Protein AF-0000000080574918 (afdb_homodimer)

Solvent-accessible surface area (backbone atoms only — not comparable to full-atom values): 11533 Å² total; per-residue (Å²): 133,83,72,71,66,72,48,90,77,37,46,58,56,50,43,45,68,68,36,40,59,31,63,61,40,78,50,89,79,36,57,25,48,34,48,53,25,50,51,52,22,49,48,31,45,51,45,21,53,53,39,44,58,46,25,76,37,80,86,66,86,81,91,81,89,71,58,78,86,48,45,54,59,40,49,59,58,48,65,70,41,90,89,50,84,88,78,82,55,64,80,70,65,48,80,126,134,84,72,72,67,71,49,89,75,37,44,59,57,51,43,47,66,68,36,40,58,30,63,61,40,76,50,91,77,34,56,25,49,34,49,52,26,51,52,52,23,48,47,30,45,51,47,20,52,53,39,44,59,44,24,77,38,81,88,65,84,80,90,82,90,70,59,77,86,48,45,54,58,41,50,60,57,47,64,69,40,90,89,50,85,89,78,82,54,64,81,71,64,48,80,128

Secondary structure (DSSP, 8-state):
-TTGGGSTTTHHHHHIIIIIHHHT---TT-HHHHHHHHHHHHHHHHHHHHHHHHHHSTT--------HHHHHHHHHHHTTSTT-----THHHHS--/-TTGGGSTTTHHHHHIIIIIHHHT---TT-HHHHHHHHHHHHHHHHHHHHHHHHHHSTT--------HHHHHHHHHHHTTSTT-----THHHHS--

InterPro domains:
  IPR043749 Protein of unknown function DUF5694 [PF18950] (28-93)

Structure (mmCIF, N/CA/C/O backbone):
data_AF-0000000080574918-model_v1
#
loop_
_entity.id
_entity.type
_entity.pdbx_description
1 polymer 'Haem-binding uptake Tiki superfamily ChaN domain-containing protein'
#
loop_
_atom_site.group_PDB
_atom_site.id
_atom_site.type_symbol
_atom_site.label_atom_id
_atom_site.label_alt_id
_atom_site.label_comp_id
_atom_site.label_asym_id
_atom_site.label_entity_id
_atom_site.label_seq_id
_atom_site.pdbx_PDB_ins_code
_atom_site.Cartn_x
_atom_site.Cartn_y
_atom_site.Cartn_z
_atom_site.occupancy
_atom_site.B_iso_or_equiv
_atom_site.auth_seq_id
_atom_site.auth_comp_id
_atom_site.auth_asym_id
_atom_site.auth_atom_id
_atom_site.pdbx_PDB_model_num
ATOM 1 N N . MET A 1 1 ? -30.281 6.113 1.468 1 23.28 1 MET A N 1
ATOM 2 C CA . MET A 1 1 ? -29.469 7.152 0.85 1 23.28 1 MET A CA 1
ATOM 3 C C . MET A 1 1 ? -28 6.734 0.809 1 23.28 1 MET A C 1
ATOM 5 O O . MET A 1 1 ? -27.125 7.562 0.576 1 23.28 1 MET A O 1
ATOM 9 N N . TYR A 1 2 ? -27.672 5.492 1.178 1 25.45 2 TYR A N 1
ATOM 10 C CA . TYR A 1 2 ? -26.344 4.969 1.476 1 25.45 2 TYR A CA 1
ATOM 11 C C . TYR A 1 2 ? -25.578 4.664 0.194 1 25.45 2 TYR A C 1
ATOM 13 O O . TYR A 1 2 ? -24.484 4.09 0.236 1 25.45 2 TYR A O 1
ATOM 21 N N . ARG A 1 3 ? -26.234 4.691 -0.919 1 27.31 3 ARG A N 1
ATOM 22 C CA . ARG A 1 3 ? -25.688 4.09 -2.131 1 27.31 3 ARG A CA 1
ATOM 23 C C . ARG A 1 3 ? -24.594 4.961 -2.729 1 27.31 3 ARG A C 1
ATOM 25 O O . ARG A 1 3 ? -23.984 4.598 -3.736 1 27.31 3 ARG A O 1
ATOM 32 N N . ALA A 1 4 ? -24.75 6.262 -2.572 1 30.97 4 ALA A N 1
ATOM 33 C CA . ALA A 1 4 ? -24.094 7.145 -3.535 1 30.97 4 ALA A CA 1
ATOM 34 C C . ALA A 1 4 ? -22.578 7.066 -3.406 1 30.97 4 ALA A C 1
ATOM 36 O O . ALA A 1 4 ? -21.859 7.805 -4.078 1 30.97 4 ALA A O 1
ATOM 37 N N . PHE A 1 5 ? -22.062 6.613 -2.316 1 30.72 5 PHE A N 1
ATOM 38 C CA . PHE A 1 5 ? -20.688 7.008 -2.043 1 30.72 5 PHE A CA 1
ATOM 39 C C . PHE A 1 5 ? -19.719 6.129 -2.816 1 30.72 5 PHE A C 1
ATOM 41 O O . PHE A 1 5 ? -18.5 6.223 -2.623 1 30.72 5 PHE A O 1
ATOM 48 N N . ASN A 1 6 ? -20.172 5.133 -3.615 1 31.61 6 ASN A N 1
ATOM 49 C CA . ASN A 1 6 ? -19.172 4.195 -4.125 1 31.61 6 ASN A CA 1
ATOM 50 C C . ASN A 1 6 ? -18.531 4.707 -5.414 1 31.61 6 ASN A C 1
ATOM 52 O O . ASN A 1 6 ? -18 3.922 -6.195 1 31.61 6 ASN A O 1
ATOM 56 N N . ALA A 1 7 ? -18.938 5.766 -6.008 1 29.73 7 ALA A N 1
ATOM 57 C CA . ALA A 1 7 ? -18.438 6.02 -7.355 1 29.73 7 ALA A CA 1
ATOM 58 C C . ALA A 1 7 ? -16.906 6.137 -7.363 1 29.73 7 ALA A C 1
ATOM 60 O O . ALA A 1 7 ? -16.312 6.547 -6.367 1 29.73 7 ALA A O 1
ATOM 61 N N . ARG A 1 8 ? -16.297 5.656 -8.359 1 35.84 8 ARG A N 1
ATOM 62 C CA . ARG A 1 8 ? -14.859 5.664 -8.625 1 35.84 8 ARG A CA 1
ATOM 63 C C . ARG A 1 8 ? -14.219 6.969 -8.156 1 35.84 8 ARG A C 1
ATOM 65 O O . ARG A 1 8 ? -13.047 6.992 -7.781 1 35.84 8 ARG A O 1
ATOM 72 N N . GLY A 1 9 ? -14.719 8.102 -8.555 1 35.03 9 GLY A N 1
ATOM 73 C CA . GLY A 1 9 ? -14.297 9.469 -8.273 1 35.03 9 GLY A CA 1
ATOM 74 C C . GLY A 1 9 ? -14.57 9.891 -6.84 1 35.03 9 GLY A C 1
ATOM 75 O O . GLY A 1 9 ? -14.383 11.055 -6.488 1 35.03 9 GLY A O 1
ATOM 76 N N . ALA A 1 10 ? -15.344 9.164 -6.094 1 39.84 10 ALA A N 1
ATOM 77 C CA . ALA A 1 10 ? -15.922 9.508 -4.793 1 39.84 10 ALA A CA 1
ATOM 78 C C . ALA A 1 10 ? -14.859 9.484 -3.699 1 39.84 10 ALA A C 1
ATOM 80 O O . ALA A 1 10 ? -15.125 9.859 -2.555 1 39.84 10 ALA A O 1
ATOM 81 N N . GLY A 1 11 ? -13.781 8.922 -3.936 1 42.56 11 GLY A N 1
ATOM 82 C CA . GLY A 1 11 ? -12.719 8.914 -2.945 1 42.56 11 GLY A CA 1
ATOM 83 C C . GLY A 1 11 ? -12.258 10.305 -2.547 1 42.56 11 GLY A C 1
ATOM 84 O O . GLY A 1 11 ? -11.891 10.539 -1.394 1 42.56 11 GLY A O 1
ATOM 85 N N . GLU A 1 12 ? -12.195 11.141 -3.543 1 46.28 12 GLU A N 1
ATOM 86 C CA . GLU A 1 12 ? -11.719 12.492 -3.258 1 46.28 12 GLU A CA 1
ATOM 87 C C . GLU A 1 12 ? -12.633 13.203 -2.262 1 46.28 12 GLU A C 1
ATOM 89 O O . GLU A 1 12 ? -12.156 13.906 -1.368 1 46.28 12 GLU A O 1
ATOM 94 N N . PRO A 1 13 ? -13.812 12.992 -2.449 1 46.22 13 PRO A N 1
ATOM 95 C CA . PRO A 1 13 ? -14.688 13.711 -1.518 1 46.22 13 PRO A CA 1
ATOM 96 C C . PRO A 1 13 ? -14.57 13.195 -0.085 1 46.22 13 PRO A C 1
ATOM 98 O O . PRO A 1 13 ? -14.633 13.984 0.864 1 46.22 13 PRO A O 1
ATOM 101 N N . VAL A 1 14 ? -14.391 11.961 0.004 1 49.78 14 VAL A N 1
ATOM 102 C CA . VAL A 1 14 ? -14.312 11.43 1.361 1 49.78 14 VAL A CA 1
ATOM 103 C C . VAL A 1 14 ? -13.023 11.898 2.029 1 49.78 14 VAL A C 1
ATOM 105 O O . VAL A 1 14 ? -13.023 12.281 3.203 1 49.78 14 VAL A O 1
ATOM 108 N N . PHE A 1 15 ? -12.055 11.914 1.188 1 51.25 15 PHE A N 1
ATOM 109 C CA . PHE A 1 15 ? -10.797 12.406 1.731 1 51.25 15 PHE A CA 1
ATOM 110 C C . PHE A 1 15 ? -10.93 13.852 2.193 1 51.25 15 PHE A C 1
ATOM 112 O O . PHE A 1 15 ? -10.484 14.203 3.287 1 51.25 15 PHE A O 1
ATOM 119 N N . ARG A 1 16 ? -11.406 14.672 1.312 1 55.19 16 ARG A N 1
ATOM 120 C CA . ARG A 1 16 ? -11.547 16.078 1.666 1 55.19 16 ARG A CA 1
ATOM 121 C C . ARG A 1 16 ? -12.438 16.25 2.895 1 55.19 16 ARG A C 1
ATOM 123 O O . ARG A 1 16 ? -12.18 17.109 3.736 1 55.19 16 ARG A O 1
ATOM 130 N N . SER A 1 17 ? -13.367 15.469 2.906 1 54.41 17 SER A N 1
ATOM 131 C CA . SER A 1 17 ? -14.258 15.539 4.059 1 54.41 17 SER A CA 1
ATOM 132 C C . SER A 1 17 ? -13.57 15.039 5.324 1 54.41 17 SER A C 1
ATOM 134 O O . SER A 1 17 ? -13.656 15.672 6.375 1 54.41 17 SER A O 1
ATOM 136 N N . ASP A 1 18 ? -12.859 14 5.125 1 54.94 18 ASP A N 1
ATOM 137 C CA . ASP A 1 18 ? -12.266 13.398 6.312 1 54.94 18 ASP A CA 1
ATOM 138 C C . ASP A 1 18 ? -10.984 14.117 6.707 1 54.94 18 ASP A C 1
ATOM 140 O O . ASP A 1 18 ? -10.703 14.289 7.895 1 54.94 18 ASP A O 1
ATOM 144 N N . PHE A 1 19 ? -10.336 14.555 5.652 1 59.03 19 PHE A N 1
ATOM 145 C CA . PHE A 1 19 ? -8.992 14.984 6.035 1 59.03 19 PHE A CA 1
ATOM 146 C C . PHE A 1 19 ? -8.742 16.422 5.613 1 59.03 19 PHE A C 1
ATOM 148 O O . PHE A 1 19 ? -7.734 17.016 5.992 1 59.03 19 PHE A O 1
ATOM 155 N N . GLY A 1 20 ? -9.664 16.859 4.84 1 56.12 20 GLY A N 1
ATOM 156 C CA . GLY A 1 20 ? -9.453 18.234 4.434 1 56.12 20 GLY A CA 1
ATOM 157 C C . GLY A 1 20 ? -9.234 19.172 5.602 1 56.12 20 GLY A C 1
ATOM 158 O O . GLY A 1 20 ? -8.289 19.969 5.602 1 56.12 20 GLY A O 1
ATOM 159 N N . ALA A 1 21 ? -10.016 18.969 6.492 1 55.72 21 ALA A N 1
ATOM 160 C CA . ALA A 1 21 ? -9.93 19.844 7.656 1 55.72 21 ALA A CA 1
ATOM 161 C C . ALA A 1 21 ? -8.656 19.578 8.453 1 55.72 21 ALA A C 1
ATOM 163 O O . ALA A 1 21 ? -8.016 20.5 8.945 1 55.72 21 ALA A O 1
ATOM 164 N N . ALA A 1 22 ? -8.43 18.344 8.57 1 57.88 22 ALA A N 1
ATOM 165 C CA . ALA A 1 22 ? -7.262 17.984 9.367 1 57.88 22 ALA A CA 1
ATOM 166 C C . ALA A 1 22 ? -5.98 18.516 8.734 1 57.88 22 ALA A C 1
ATOM 168 O O . ALA A 1 22 ? -5.086 19 9.438 1 57.88 22 ALA A O 1
ATOM 169 N N . LEU A 1 23 ? -5.988 18.484 7.422 1 59.72 23 LEU A N 1
ATOM 170 C CA . LEU A 1 23 ? -4.793 18.938 6.719 1 59.72 23 LEU A CA 1
ATOM 171 C C . LEU A 1 23 ? -4.676 20.453 6.777 1 59.72 23 LEU A C 1
ATOM 173 O O . LEU A 1 23 ? -3.572 21 6.691 1 59.72 23 LEU A O 1
ATOM 177 N N . GLU A 1 24 ? -5.816 21.062 7 1 58.25 24 GLU A N 1
ATOM 178 C CA . GLU A 1 24 ? -5.812 22.531 7.059 1 58.25 24 GLU A CA 1
ATOM 179 C C . GLU A 1 24 ? -5.605 23.016 8.492 1 58.25 24 GLU A C 1
ATOM 181 O O . GLU A 1 24 ? -5.613 24.219 8.742 1 58.25 24 GLU A O 1
ATOM 186 N N . GLU A 1 25 ? -5.434 22.109 9.375 1 57.56 25 GLU A N 1
ATOM 187 C CA . GLU A 1 25 ? -5.277 22.594 10.742 1 57.56 25 GLU A CA 1
ATOM 188 C C . GLU A 1 25 ? -3.926 23.281 10.93 1 57.56 25 GLU A C 1
ATOM 190 O O . GLU A 1 25 ? -2.877 22.672 10.727 1 57.56 25 GLU A O 1
ATOM 195 N N . PRO A 1 26 ? -3.979 24.562 11.016 1 60 26 PRO A N 1
ATOM 196 C CA . PRO A 1 26 ? -2.799 25.422 11.164 1 60 26 PRO A CA 1
ATOM 197 C C . PRO A 1 26 ? -2.039 25.156 12.461 1 60 26 PRO A C 1
ATOM 199 O O . PRO A 1 26 ? -1.115 25.906 12.805 1 60 26 PRO A O 1
ATOM 202 N N . SER A 1 27 ? -2.49 24.094 13.188 1 60.44 27 SER A N 1
ATOM 203 C CA . SER A 1 27 ? -1.763 24.047 14.453 1 60.44 27 SER A CA 1
ATOM 204 C C . SER A 1 27 ? -0.277 23.781 14.219 1 60.44 27 SER A C 1
ATOM 206 O O . SER A 1 27 ? 0.101 23.109 13.258 1 60.44 27 SER A O 1
ATOM 208 N N . PRO A 1 28 ? 0.51 24.547 14.867 1 62.69 28 PRO A N 1
ATOM 209 C CA . PRO A 1 28 ? 1.956 24.328 14.797 1 62.69 28 PRO A CA 1
ATOM 210 C C . PRO A 1 28 ? 2.33 22.859 14.922 1 62.69 28 PRO A C 1
ATOM 212 O O . PRO A 1 28 ? 3.35 22.422 14.375 1 62.69 28 PRO A O 1
ATOM 215 N N . GLN A 1 29 ? 1.407 22.109 15.641 1 64.88 29 GLN A N 1
ATOM 216 C CA . GLN A 1 29 ? 1.704 20.719 15.922 1 64.88 29 GLN A CA 1
ATOM 217 C C . GLN A 1 29 ? 1.356 19.828 14.727 1 64.88 29 GLN A C 1
ATOM 219 O O . GLN A 1 29 ? 1.785 18.672 14.656 1 64.88 29 GLN A O 1
ATOM 224 N N . ARG A 1 30 ? 0.864 20.469 13.75 1 74.06 30 ARG A N 1
ATOM 225 C CA . ARG A 1 30 ? 0.507 19.812 12.5 1 74.06 30 ARG A CA 1
ATOM 226 C C . ARG A 1 30 ? -0.237 18.516 12.766 1 74.06 30 ARG A C 1
ATOM 228 O O . ARG A 1 30 ? 0.057 17.484 12.148 1 74.06 30 ARG A O 1
ATOM 235 N N . TYR A 1 31 ? -1.12 18.469 13.82 1 76.12 31 TYR A N 1
ATOM 236 C CA . TYR A 1 31 ? -1.855 17.281 14.25 1 76.12 31 TYR A CA 1
ATOM 237 C C . TYR A 1 31 ? -2.652 16.688 13.094 1 76.12 31 TYR A C 1
ATOM 239 O O . TYR A 1 31 ? -2.764 15.469 12.977 1 76.12 31 TYR A O 1
ATOM 247 N N . GLY A 1 32 ? -3.121 17.547 12.336 1 78 32 GLY A N 1
ATOM 248 C CA . GLY A 1 32 ? -3.869 17.062 11.18 1 78 32 GLY A CA 1
ATOM 249 C C . GLY A 1 32 ? -3.037 16.219 10.242 1 78 32 GLY A C 1
ATOM 250 O O . GLY A 1 32 ? -3.492 15.172 9.773 1 78 32 GLY A O 1
ATOM 251 N N . ARG A 1 33 ? -1.869 16.578 10.078 1 83.19 33 ARG A N 1
ATOM 252 C CA . ARG A 1 33 ? -0.973 15.852 9.188 1 83.19 33 ARG A CA 1
ATOM 253 C C . ARG A 1 33 ? -0.578 14.508 9.781 1 83.19 33 ARG A C 1
ATOM 255 O O . ARG A 1 33 ? -0.464 13.508 9.07 1 83.19 33 ARG A O 1
ATOM 262 N N . ILE A 1 34 ? -0.356 14.523 11.07 1 85.81 34 ILE A N 1
ATOM 263 C CA . ILE A 1 34 ? -0.016 13.281 11.758 1 85.81 34 ILE A CA 1
ATOM 264 C C . ILE A 1 34 ? -1.183 12.297 11.664 1 85.81 34 ILE A C 1
ATOM 266 O O . ILE A 1 34 ? -0.983 11.109 11.383 1 85.81 34 ILE A O 1
ATOM 270 N N . TYR A 1 35 ? -2.287 12.859 11.758 1 87.69 35 TYR A N 1
ATOM 271 C CA . TYR A 1 35 ? -3.488 12.039 11.688 1 87.69 35 TYR A CA 1
ATOM 272 C C . TYR A 1 35 ? -3.668 11.445 10.297 1 87.69 35 TYR A C 1
ATOM 274 O O . TYR A 1 35 ? -3.955 10.258 10.148 1 87.69 35 TYR A O 1
ATOM 282 N N . VAL A 1 36 ? -3.518 12.188 9.281 1 88.81 36 VAL A N 1
ATOM 283 C CA . VAL A 1 36 ? -3.658 11.734 7.902 1 88.81 36 VAL A CA 1
ATOM 284 C C . VAL A 1 36 ? -2.596 10.68 7.598 1 88.81 36 VAL A C 1
ATOM 286 O O . VAL A 1 36 ? -2.889 9.664 6.965 1 88.81 36 VAL A O 1
ATOM 289 N N . GLY A 1 37 ? -1.4 10.961 8.125 1 93 37 GLY A N 1
ATOM 290 C CA . GLY A 1 37 ? -0.334 9.992 7.93 1 93 37 GLY A CA 1
ATOM 291 C C . GLY A 1 37 ? -0.62 8.656 8.586 1 93 37 GLY A C 1
ATOM 292 O O . GLY A 1 37 ? -0.349 7.602 8 1 93 37 GLY A O 1
ATOM 293 N N . ALA A 1 38 ? -1.136 8.727 9.758 1 93.19 38 ALA A N 1
ATOM 294 C CA . ALA A 1 38 ? -1.499 7.5 10.461 1 93.19 38 ALA A CA 1
ATOM 295 C C . ALA A 1 38 ? -2.617 6.762 9.727 1 93.19 38 ALA A C 1
ATOM 297 O O . ALA A 1 38 ? -2.611 5.531 9.656 1 93.19 38 ALA A O 1
ATOM 298 N N . TRP A 1 39 ? -3.516 7.516 9.219 1 94.19 39 TRP A N 1
ATOM 299 C CA . TRP A 1 39 ? -4.629 6.953 8.461 1 94.19 39 TRP A CA 1
ATOM 300 C C . TRP A 1 39 ? -4.129 6.25 7.203 1 94.19 39 TRP A C 1
ATOM 302 O O . TRP A 1 39 ? -4.547 5.129 6.902 1 94.19 39 TRP A O 1
ATOM 312 N N . GLU A 1 40 ? -3.271 6.852 6.508 1 95.44 40 GLU A N 1
ATOM 313 C CA . GLU A 1 40 ? -2.68 6.273 5.305 1 95.44 40 GLU A CA 1
ATOM 314 C C . GLU A 1 40 ? -1.88 5.016 5.637 1 95.44 40 GLU A C 1
ATOM 316 O O . GLU A 1 40 ? -1.968 4.012 4.926 1 95.44 40 GLU A O 1
ATOM 321 N N . THR A 1 41 ? -1.13 5.051 6.715 1 97.25 41 THR A N 1
ATOM 322 C CA . THR A 1 41 ? -0.375 3.889 7.172 1 97.25 41 THR A CA 1
ATOM 323 C C . THR A 1 41 ? -1.308 2.717 7.461 1 97.25 41 THR A C 1
ATOM 325 O O . THR A 1 41 ? -1.032 1.583 7.062 1 97.25 41 THR A O 1
ATOM 328 N N . ARG A 1 42 ? -2.393 3.064 8.07 1 97.38 42 ARG A N 1
ATOM 329 C CA . ARG A 1 42 ? -3.367 2.035 8.414 1 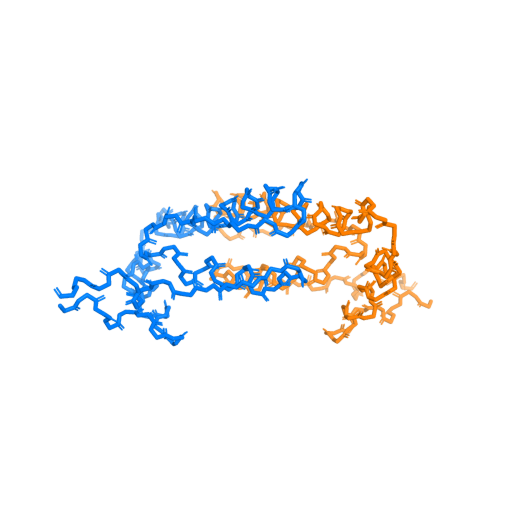97.38 42 ARG A CA 1
ATOM 330 C C . ARG A 1 42 ? -3.93 1.373 7.16 1 97.38 42 ARG A C 1
ATOM 332 O O . ARG A 1 42 ? -4.082 0.151 7.113 1 97.38 42 ARG A O 1
ATOM 339 N N . ASN A 1 43 ? -4.207 2.168 6.191 1 97.5 43 ASN A N 1
ATOM 340 C CA . ASN A 1 43 ? -4.715 1.619 4.938 1 97.5 43 ASN A CA 1
ATOM 341 C C . ASN A 1 43 ? -3.695 0.7 4.273 1 97.5 43 ASN A C 1
ATOM 343 O O . ASN A 1 43 ? -4.051 -0.365 3.766 1 97.5 43 ASN A O 1
ATOM 347 N N . LEU A 1 44 ? -2.463 1.062 4.262 1 98.31 44 LEU A N 1
ATOM 348 C CA . LEU A 1 44 ? -1.404 0.227 3.703 1 98.31 44 LEU A CA 1
ATOM 349 C C . LEU A 1 44 ? -1.289 -1.088 4.469 1 98.31 44 LEU A C 1
ATOM 351 O O . LEU A 1 44 ? -1.123 -2.15 3.863 1 98.31 44 LEU A O 1
ATOM 355 N N . ARG A 1 45 ? -1.377 -1.011 5.77 1 98.75 45 ARG A N 1
ATOM 356 C CA . ARG A 1 45 ? -1.269 -2.209 6.598 1 98.75 45 ARG A CA 1
ATOM 357 C C . ARG A 1 45 ? -2.451 -3.145 6.363 1 98.75 45 ARG A C 1
ATOM 359 O O . ARG A 1 45 ? -2.279 -4.363 6.285 1 98.75 45 ARG A O 1
ATOM 366 N N . MET A 1 46 ? -3.611 -2.551 6.27 1 98.62 46 MET A N 1
ATOM 367 C CA . MET A 1 46 ? -4.789 -3.361 5.969 1 98.62 46 MET A CA 1
ATOM 368 C C . MET A 1 46 ? -4.629 -4.07 4.629 1 98.62 46 MET A C 1
ATOM 370 O O . MET A 1 46 ? -4.906 -5.266 4.52 1 98.62 46 MET A O 1
ATOM 374 N N . ALA A 1 47 ? -4.156 -3.348 3.646 1 98.44 47 ALA A N 1
ATOM 375 C CA . ALA A 1 47 ? -3.955 -3.936 2.324 1 98.44 47 ALA A CA 1
ATOM 376 C C . ALA A 1 47 ? -2.93 -5.066 2.375 1 98.44 47 ALA A C 1
ATOM 378 O O . ALA A 1 47 ? -3.123 -6.117 1.76 1 98.44 47 ALA A O 1
ATOM 379 N N . ALA A 1 48 ? -1.892 -4.832 3.164 1 98.5 48 ALA A N 1
ATOM 380 C CA . ALA A 1 48 ? -0.86 -5.859 3.299 1 98.5 48 ALA A CA 1
ATOM 381 C C . ALA A 1 48 ? -1.424 -7.121 3.941 1 98.5 48 ALA A C 1
ATOM 383 O O . ALA A 1 48 ? -1.122 -8.234 3.504 1 98.5 48 ALA A O 1
ATOM 384 N N . ASN A 1 49 ? -2.195 -6.945 4.945 1 98.25 49 ASN A N 1
ATOM 385 C CA . ASN A 1 49 ? -2.801 -8.078 5.629 1 98.25 49 ASN A CA 1
ATOM 386 C C . ASN A 1 49 ? -3.732 -8.859 4.707 1 98.25 49 ASN A C 1
ATOM 388 O O . ASN A 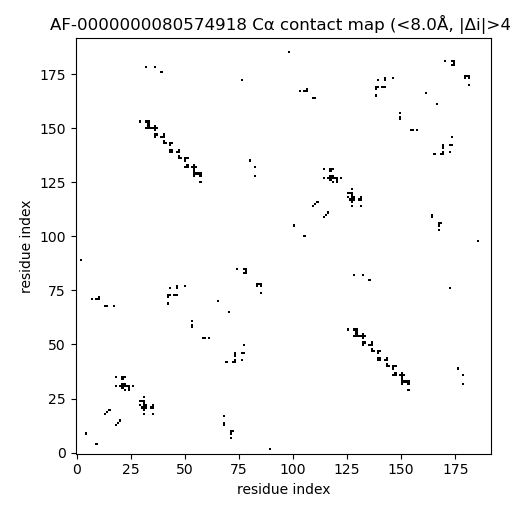1 49 ? -3.709 -10.094 4.691 1 98.25 49 ASN A O 1
ATOM 392 N N . ILE A 1 50 ? -4.512 -8.156 3.99 1 97.88 50 ILE A N 1
ATOM 393 C CA . ILE A 1 50 ? -5.434 -8.781 3.049 1 97.88 50 ILE A CA 1
ATOM 394 C C . ILE A 1 50 ? -4.652 -9.562 1.996 1 97.88 50 ILE A C 1
ATOM 396 O O . ILE A 1 50 ? -4.949 -10.734 1.733 1 97.88 50 ILE A O 1
ATOM 400 N N . ARG A 1 51 ? -3.65 -8.93 1.417 1 97.5 51 ARG A N 1
ATOM 401 C CA . ARG A 1 51 ? -2.883 -9.578 0.358 1 97.5 51 ARG A CA 1
ATOM 402 C C . ARG A 1 51 ? -2.137 -10.797 0.89 1 97.5 51 ARG A C 1
ATOM 404 O O . ARG A 1 51 ? -2.016 -11.805 0.196 1 97.5 51 ARG A O 1
ATOM 411 N N . GLU A 1 52 ? -1.656 -10.719 2.129 1 97.06 52 GLU A N 1
ATOM 412 C CA . GLU A 1 52 ? -0.959 -11.836 2.758 1 97.06 52 GLU A CA 1
ATOM 413 C C . GLU A 1 52 ? -1.856 -13.07 2.842 1 97.06 52 GLU A C 1
ATOM 415 O O . GLU A 1 52 ? -1.443 -14.172 2.473 1 97.06 52 GLU A O 1
ATOM 420 N N . VAL A 1 53 ? -3.035 -12.852 3.305 1 96.69 53 VAL A N 1
ATOM 421 C CA . VAL A 1 53 ? -3.988 -13.953 3.439 1 96.69 53 VAL A CA 1
ATOM 422 C C . VAL A 1 53 ? -4.309 -14.531 2.064 1 96.69 53 VAL A C 1
ATOM 424 O O . VAL A 1 53 ? -4.301 -15.75 1.878 1 96.69 53 VAL A O 1
ATOM 427 N N . MET A 1 54 ? -4.508 -13.742 1.072 1 94.75 54 MET A N 1
ATOM 428 C CA . MET A 1 54 ? -4.895 -14.18 -0.265 1 94.75 54 MET A CA 1
ATOM 429 C C . MET A 1 54 ? -3.746 -14.922 -0.947 1 94.75 54 MET A C 1
ATOM 431 O O . MET A 1 54 ? -3.973 -15.875 -1.692 1 94.75 54 MET A O 1
ATOM 435 N N . ALA A 1 55 ? -2.535 -14.391 -0.656 1 93.06 55 ALA A N 1
ATOM 436 C CA . ALA A 1 55 ? -1.36 -14.984 -1.285 1 93.06 55 ALA A CA 1
ATOM 437 C C . ALA A 1 55 ? -1.152 -16.422 -0.809 1 93.06 55 ALA A C 1
ATOM 439 O O . ALA A 1 55 ? -0.681 -17.266 -1.567 1 93.06 55 ALA A O 1
ATOM 440 N N . ALA A 1 56 ? -1.522 -16.672 0.374 1 91 56 ALA A N 1
ATOM 441 C CA . ALA A 1 56 ? -1.311 -17.984 0.983 1 91 56 ALA A CA 1
ATOM 442 C C . ALA A 1 56 ? -2.281 -19.016 0.417 1 91 56 ALA A C 1
ATOM 444 O O . ALA A 1 56 ? -2.049 -20.219 0.527 1 91 56 ALA A O 1
ATOM 445 N N . ARG A 1 57 ? -3.393 -18.562 -0.201 1 90.81 57 ARG A N 1
ATOM 446 C CA . ARG A 1 57 ? -4.422 -19.438 -0.744 1 90.81 57 ARG A CA 1
ATOM 447 C C . ARG A 1 57 ? -4.906 -18.953 -2.102 1 90.81 57 ARG A C 1
ATOM 449 O O . ARG A 1 57 ? -6.016 -18.422 -2.217 1 90.81 57 ARG A O 1
ATOM 456 N N . PRO A 1 58 ? -4.109 -19.297 -3.119 1 86.81 58 PRO A N 1
ATOM 457 C CA . PRO A 1 58 ? -4.523 -18.844 -4.445 1 86.81 58 PRO A CA 1
ATOM 458 C C . PRO A 1 58 ? -5.926 -19.328 -4.824 1 86.81 58 PRO A C 1
ATOM 460 O O . PRO A 1 58 ? -6.262 -20.484 -4.602 1 86.81 58 PRO A O 1
ATOM 463 N N . GLY A 1 59 ? -6.781 -18.375 -5.312 1 86.5 59 GLY A N 1
ATOM 464 C CA . GLY A 1 59 ? -8.133 -18.703 -5.73 1 86.5 59 GLY A CA 1
ATOM 465 C C . GLY A 1 59 ? -9.172 -18.453 -4.648 1 86.5 59 GLY A C 1
ATOM 466 O O . GLY A 1 59 ? -10.375 -18.594 -4.887 1 86.5 59 GLY A O 1
ATOM 467 N N . MET A 1 60 ? -8.711 -18.062 -3.547 1 90.81 60 MET A N 1
ATOM 468 C CA . MET A 1 60 ? -9.617 -17.828 -2.426 1 90.81 60 MET A CA 1
ATOM 469 C C . MET A 1 60 ? -10.531 -16.641 -2.703 1 90.81 60 MET A C 1
ATOM 471 O O . MET A 1 60 ? -10.102 -15.641 -3.291 1 90.81 60 MET A O 1
ATOM 475 N N . ARG A 1 61 ? -11.789 -16.812 -2.236 1 94.5 61 ARG A N 1
ATOM 476 C CA . ARG A 1 61 ? -12.727 -15.688 -2.152 1 94.5 61 ARG A CA 1
ATOM 477 C C . ARG A 1 61 ? -12.805 -15.148 -0.728 1 94.5 61 ARG A C 1
ATOM 479 O O . ARG A 1 61 ? -13.086 -15.891 0.211 1 94.5 61 ARG A O 1
ATOM 486 N N . MET A 1 62 ? -12.461 -13.859 -0.603 1 95.12 62 MET A N 1
ATOM 487 C CA . MET A 1 62 ? -12.391 -13.258 0.728 1 95.12 62 MET A CA 1
ATOM 488 C C . MET A 1 62 ? -13.367 -12.094 0.849 1 95.12 62 MET A C 1
ATOM 490 O O . MET A 1 62 ? -13.414 -11.227 -0.027 1 95.12 62 MET A O 1
ATOM 494 N N . LEU A 1 63 ? -14.219 -12.141 1.967 1 95.75 63 LEU A N 1
ATOM 495 C CA . LEU A 1 63 ? -15.039 -10.992 2.312 1 95.75 63 LEU A CA 1
ATOM 496 C C . LEU A 1 63 ? -14.289 -10.039 3.232 1 95.75 63 LEU A C 1
ATOM 498 O O . LEU A 1 63 ? -13.812 -10.438 4.301 1 95.75 63 LEU A O 1
ATOM 502 N N . VAL A 1 64 ? -14.156 -8.82 2.721 1 95.75 64 VAL A N 1
ATOM 503 C CA . VAL A 1 64 ? -13.508 -7.789 3.516 1 95.75 64 VAL A CA 1
ATOM 504 C C . VAL A 1 64 ? -14.523 -6.727 3.92 1 95.75 64 VAL A C 1
ATOM 506 O O . VAL A 1 64 ? -15.172 -6.117 3.064 1 95.75 64 VAL A O 1
ATOM 509 N N . ILE A 1 65 ? -14.68 -6.559 5.309 1 95 65 ILE A N 1
ATOM 510 C CA . ILE A 1 65 ? -15.531 -5.504 5.848 1 95 65 ILE A CA 1
ATOM 511 C C . ILE A 1 65 ? -14.664 -4.383 6.418 1 95 65 ILE A C 1
ATOM 513 O O . ILE A 1 65 ? -13.852 -4.61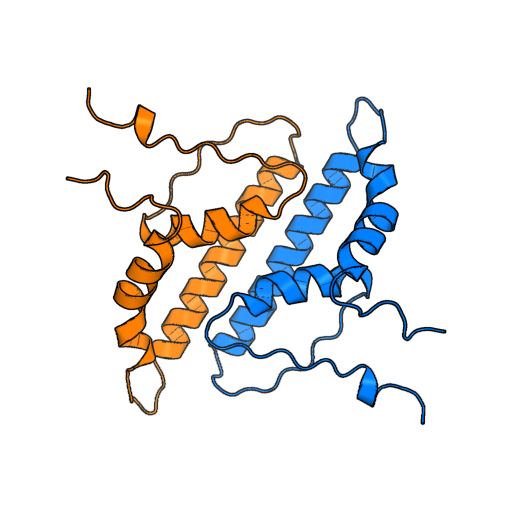7 7.312 1 95 65 ILE A O 1
ATOM 517 N N . VAL A 1 66 ? -14.844 -3.205 5.766 1 93.69 66 VAL A N 1
ATOM 518 C CA . VAL A 1 66 ? -14.031 -2.062 6.168 1 93.69 66 VAL A CA 1
ATOM 519 C C . VAL A 1 66 ? -14.906 -0.817 6.277 1 93.69 66 VAL A C 1
ATOM 521 O O . VAL A 1 66 ? -16 -0.773 5.719 1 93.69 66 VAL A O 1
ATOM 524 N N . GLY A 1 67 ? -14.477 0.096 7.18 1 89.88 67 GLY A N 1
ATOM 525 C CA . GLY A 1 67 ? -15.156 1.382 7.168 1 89.88 67 GLY A CA 1
ATOM 526 C C . GLY A 1 67 ? -15.203 2.018 5.793 1 89.88 67 GLY A C 1
ATOM 527 O O . GLY A 1 67 ? -14.25 1.919 5.023 1 89.88 67 GLY A O 1
ATOM 528 N N . ALA A 1 68 ? -16.297 2.705 5.594 1 87 68 ALA A N 1
ATOM 529 C CA . ALA A 1 68 ? -16.531 3.32 4.293 1 87 68 ALA A CA 1
ATOM 530 C C . ALA A 1 68 ? -15.375 4.227 3.895 1 87 68 ALA A C 1
ATOM 532 O O . ALA A 1 68 ? -15.023 4.312 2.717 1 87 68 ALA A O 1
ATOM 533 N N . SER A 1 69 ? -14.742 4.789 4.863 1 87.75 69 SER A N 1
ATOM 534 C CA . SER A 1 69 ? -13.68 5.754 4.594 1 87.75 69 SER A CA 1
ATOM 535 C C . SER A 1 69 ? -12.391 5.055 4.16 1 87.75 69 SER A C 1
ATOM 537 O O . SER A 1 69 ? -11.492 5.691 3.613 1 87.75 69 SER A O 1
ATOM 539 N N . HIS A 1 70 ? -12.273 3.75 4.328 1 93.38 70 HIS A N 1
ATOM 540 C CA . HIS A 1 70 ? -11.086 2.99 3.959 1 93.38 70 HIS A CA 1
ATOM 541 C C . HIS A 1 70 ? -11.234 2.365 2.576 1 93.38 70 HIS A C 1
ATOM 543 O O . HIS A 1 70 ? -10.25 1.984 1.951 1 93.38 70 HIS A O 1
ATOM 549 N N . LYS A 1 71 ? -12.406 2.281 2.113 1 91.88 71 LYS A N 1
ATOM 550 C CA . LYS A 1 71 ? -12.703 1.476 0.932 1 91.88 71 LYS A CA 1
ATOM 551 C C . LYS A 1 71 ? -11.961 2 -0.292 1 91.88 71 LYS A C 1
ATOM 553 O O . LYS A 1 71 ? -11.352 1.228 -1.035 1 91.88 71 LYS A O 1
ATOM 558 N N . GLY A 1 72 ? -12.094 3.34 -0.539 1 90.44 72 GLY A N 1
ATOM 559 C CA . GLY A 1 72 ? -11.438 3.9 -1.711 1 90.44 72 GLY A CA 1
ATOM 560 C C . GLY A 1 72 ? -9.945 3.645 -1.742 1 90.44 72 GLY A C 1
ATOM 561 O O . GLY A 1 72 ? -9.383 3.326 -2.795 1 90.44 72 GLY A O 1
ATOM 562 N N . TYR A 1 73 ? -9.344 3.711 -0.627 1 92.38 73 TYR A N 1
ATOM 563 C CA . TYR A 1 73 ? -7.902 3.508 -0.526 1 92.38 73 TYR A CA 1
ATOM 564 C C . TYR A 1 73 ? -7.543 2.041 -0.719 1 92.38 73 TYR A C 1
ATOM 566 O O . TYR A 1 73 ? -6.605 1.716 -1.452 1 92.38 73 TYR A O 1
ATOM 574 N N . LEU A 1 74 ? -8.344 1.179 -0.112 1 95.81 74 LEU A N 1
ATOM 575 C CA . LEU A 1 74 ? -8.086 -0.251 -0.242 1 95.81 74 LEU A CA 1
ATOM 576 C C . LEU A 1 74 ? -8.297 -0.713 -1.68 1 95.81 74 LEU A C 1
ATOM 578 O O . LEU A 1 74 ? -7.512 -1.51 -2.201 1 95.81 74 LEU A O 1
ATOM 582 N N . ASP A 1 75 ? -9.344 -0.139 -2.312 1 94.19 75 ASP A N 1
ATOM 583 C CA . ASP A 1 75 ? -9.562 -0.443 -3.725 1 94.19 75 ASP A CA 1
ATOM 584 C C . ASP A 1 75 ? -8.352 -0.049 -4.566 1 94.19 75 ASP A C 1
ATOM 586 O O . ASP A 1 75 ? -7.902 -0.82 -5.414 1 94.19 75 ASP A O 1
ATOM 590 N N . ALA A 1 76 ? -7.848 1.079 -4.309 1 94.06 76 ALA A N 1
ATOM 591 C CA . ALA A 1 76 ? -6.73 1.6 -5.094 1 94.06 76 ALA A CA 1
ATOM 592 C C . ALA A 1 76 ? -5.496 0.719 -4.941 1 94.06 76 ALA A C 1
ATOM 594 O O . ALA A 1 76 ? -4.832 0.393 -5.926 1 94.06 76 ALA A O 1
ATOM 595 N N . TYR A 1 77 ? -5.195 0.283 -3.736 1 96.5 77 TYR A N 1
ATOM 596 C CA . TYR A 1 77 ? -4.012 -0.532 -3.492 1 96.5 77 TYR A CA 1
ATOM 597 C C . TYR A 1 77 ? -4.188 -1.935 -4.062 1 96.5 77 TYR A C 1
ATOM 599 O O . TYR A 1 77 ? -3.309 -2.441 -4.766 1 96.5 77 TYR A O 1
ATOM 607 N N . LEU A 1 78 ? -5.379 -2.5 -3.805 1 96.38 78 LEU A N 1
ATOM 608 C CA . LEU A 1 78 ? -5.582 -3.904 -4.152 1 96.38 78 LEU A CA 1
ATOM 609 C C . LEU A 1 78 ? -5.77 -4.07 -5.656 1 96.38 78 LEU A C 1
ATOM 611 O O . LEU A 1 78 ? -5.453 -5.125 -6.211 1 96.38 78 LEU A O 1
ATOM 615 N N . ASN A 1 79 ? -6.203 -3.002 -6.305 1 94.75 79 ASN A N 1
ATOM 616 C CA . ASN A 1 79 ? -6.355 -3.045 -7.758 1 94.75 79 ASN A CA 1
ATOM 617 C C . ASN A 1 79 ? -5 -3.086 -8.461 1 94.75 79 ASN A C 1
ATOM 619 O O . ASN A 1 79 ? -4.926 -3.381 -9.656 1 94.75 79 ASN A O 1
ATOM 623 N N . GLN A 1 80 ? -3.975 -2.814 -7.742 1 93.75 80 GLN A N 1
ATOM 624 C CA . GLN A 1 80 ? -2.635 -2.846 -8.32 1 93.75 80 GLN A CA 1
ATOM 625 C C . GLN A 1 80 ? -2.016 -4.234 -8.203 1 93.75 80 GLN A C 1
ATOM 627 O O . GLN A 1 80 ? -0.934 -4.488 -8.734 1 93.75 80 GLN A O 1
ATOM 632 N N . MET A 1 81 ? -2.684 -5.133 -7.598 1 93.5 81 MET A N 1
ATOM 633 C CA . MET A 1 81 ? -2.148 -6.473 -7.371 1 93.5 81 MET A CA 1
ATOM 634 C C . MET A 1 81 ? -2.404 -7.371 -8.578 1 93.5 81 MET A C 1
ATOM 636 O O . MET A 1 81 ? -3.463 -7.289 -9.203 1 93.5 81 MET A O 1
ATOM 640 N N . HIS A 1 82 ? -1.52 -8.234 -8.922 1 86.81 82 HIS A N 1
ATOM 641 C CA . HIS A 1 82 ? -1.603 -9.062 -10.117 1 86.81 82 HIS A CA 1
ATOM 642 C C . HIS A 1 82 ? -2.703 -10.109 -9.984 1 86.81 82 HIS A C 1
ATOM 644 O O . HIS A 1 82 ? -3.426 -10.383 -10.945 1 86.81 82 HIS A O 1
ATOM 650 N N . ASP A 1 83 ? -2.967 -10.633 -8.852 1 86.06 83 ASP A N 1
ATOM 651 C CA . ASP A 1 83 ? -3.863 -11.773 -8.734 1 86.06 83 ASP A CA 1
ATOM 652 C C . ASP A 1 83 ? -5.035 -11.461 -7.805 1 86.06 83 ASP A C 1
ATOM 654 O O . ASP A 1 83 ? -5.488 -12.328 -7.059 1 86.06 83 ASP A O 1
ATOM 658 N N . VAL A 1 84 ? -5.453 -10.25 -7.902 1 94 84 VAL A N 1
ATOM 659 C CA . VAL A 1 84 ? -6.57 -9.852 -7.051 1 94 84 VAL A CA 1
ATOM 660 C C . VAL A 1 84 ? -7.648 -9.18 -7.898 1 94 84 VAL A C 1
ATOM 662 O O . VAL A 1 84 ? -7.355 -8.297 -8.703 1 94 84 VAL A O 1
ATOM 665 N N . SER A 1 85 ? -8.859 -9.727 -7.785 1 94.44 85 SER A N 1
ATOM 666 C CA . SER A 1 85 ? -10.031 -9.078 -8.359 1 94.44 85 SER A CA 1
ATOM 667 C C . SER A 1 85 ? -11 -8.625 -7.273 1 94.44 85 SER A C 1
ATOM 669 O O . SER A 1 85 ? -11.289 -9.367 -6.336 1 94.44 85 SER A O 1
ATOM 671 N N . ILE A 1 86 ? -11.438 -7.363 -7.402 1 94.5 86 ILE A N 1
ATOM 672 C CA . ILE A 1 86 ? -12.344 -6.793 -6.414 1 94.5 86 ILE A CA 1
ATOM 673 C C . ILE A 1 86 ? -13.766 -6.797 -6.957 1 94.5 86 ILE A C 1
ATOM 675 O O . ILE A 1 86 ? -14.016 -6.34 -8.078 1 94.5 86 ILE A O 1
ATOM 679 N N . VAL A 1 87 ? -14.656 -7.344 -6.117 1 92.12 87 VAL A N 1
ATOM 680 C CA . VAL A 1 87 ? -16.078 -7.305 -6.441 1 92.12 87 VAL A CA 1
ATOM 681 C C . VAL A 1 87 ? -16.828 -6.434 -5.426 1 92.12 87 VAL A C 1
ATOM 683 O O . VAL A 1 87 ? -16.703 -6.648 -4.215 1 92.12 87 VAL A O 1
ATOM 686 N N . ASN A 1 88 ? -17.453 -5.418 -5.902 1 84.44 88 ASN A N 1
ATOM 687 C CA . ASN A 1 88 ? -18.266 -4.562 -5.043 1 84.44 88 ASN A CA 1
ATOM 688 C C . ASN A 1 88 ? -19.594 -5.215 -4.715 1 84.44 88 ASN A C 1
ATOM 690 O O . ASN A 1 88 ? -20.375 -5.523 -5.617 1 84.44 88 ASN A O 1
ATOM 694 N N . THR A 1 89 ? -19.766 -5.488 -3.445 1 79.81 89 THR A N 1
ATOM 695 C CA . THR A 1 89 ? -20.984 -6.215 -3.061 1 79.81 89 THR A CA 1
ATOM 696 C C . THR A 1 89 ? -22.078 -5.242 -2.656 1 79.81 89 THR A C 1
ATOM 698 O O . THR A 1 89 ? -23.109 -5.656 -2.109 1 79.81 89 THR A O 1
ATOM 701 N N . GLU A 1 90 ? -21.844 -4.043 -2.832 1 71.69 90 GLU A N 1
ATOM 702 C CA . GLU A 1 90 ? -22.891 -3.082 -2.473 1 71.69 90 GLU A CA 1
ATOM 703 C C . GLU A 1 90 ? -24.234 -3.479 -3.064 1 71.69 90 GLU A C 1
ATOM 705 O O . GLU A 1 90 ? -25.266 -3.34 -2.412 1 71.69 90 GLU A O 1
ATOM 710 N N . ALA A 1 91 ? -24.156 -4.043 -4.277 1 65.44 91 ALA A N 1
ATOM 711 C CA . ALA A 1 91 ? -25.406 -4.387 -4.938 1 65.44 91 ALA A CA 1
ATOM 712 C C . ALA A 1 91 ? -26.109 -5.539 -4.219 1 65.44 91 ALA A C 1
ATOM 714 O O . ALA A 1 91 ? -27.328 -5.66 -4.277 1 65.44 91 ALA A O 1
ATOM 715 N N . LEU A 1 92 ? -25.25 -6.262 -3.518 1 65.62 92 LEU A N 1
ATOM 716 C CA . LEU A 1 92 ? -25.812 -7.426 -2.846 1 65.62 92 LEU A CA 1
ATOM 717 C C . LEU A 1 92 ? -26.375 -7.047 -1.479 1 65.62 92 LEU A C 1
ATOM 719 O O . LEU A 1 92 ? -27.203 -7.77 -0.917 1 65.62 92 LEU A O 1
ATOM 723 N N . LEU A 1 93 ? -25.828 -6 -0.906 1 61.94 93 LEU A N 1
ATOM 724 C CA . LEU A 1 93 ? -26.188 -5.664 0.467 1 61.94 93 LEU A CA 1
ATOM 725 C C . LEU A 1 93 ? -27.344 -4.676 0.497 1 61.94 93 LEU A C 1
ATOM 727 O O . LEU A 1 93 ? -27.875 -4.371 1.565 1 61.94 93 LEU A O 1
ATOM 731 N N . ARG A 1 94 ? -27.688 -4.246 -0.629 1 60.66 94 ARG A N 1
ATOM 732 C CA . ARG A 1 94 ? -28.859 -3.379 -0.611 1 60.66 94 ARG A CA 1
ATOM 733 C C . ARG A 1 94 ? -30.094 -4.137 -0.137 1 60.66 94 ARG A C 1
ATOM 735 O O . ARG A 1 94 ? -30.297 -5.293 -0.513 1 60.66 94 ARG A O 1
ATOM 742 N N . PRO A 1 95 ? -30.516 -3.641 1.086 1 60.91 95 PRO A N 1
ATOM 743 C CA . PRO A 1 95 ? -31.797 -4.25 1.455 1 60.91 95 PRO A CA 1
ATOM 744 C C . PRO A 1 95 ? -32.781 -4.344 0.28 1 60.91 95 PRO A C 1
ATOM 746 O O . PRO A 1 95 ? -32.844 -3.432 -0.548 1 60.91 95 PRO A O 1
ATOM 749 N N . GLN A 1 96 ? -33.062 -5.613 -0.145 1 46.88 96 GLN A N 1
ATOM 750 C CA . GLN A 1 96 ? -34.188 -5.758 -1.058 1 46.88 96 GLN A CA 1
ATOM 751 C C . GLN A 1 96 ? -35.438 -5.051 -0.516 1 46.88 96 GLN A C 1
ATOM 753 O O . GLN A 1 96 ? -35.625 -4.984 0.699 1 46.88 96 GLN A O 1
ATOM 758 N N . MET B 1 1 ? 26.156 1.206 -17.188 1 22.94 1 MET B N 1
ATOM 759 C CA . MET B 1 1 ? 24.953 0.843 -17.922 1 22.94 1 MET B CA 1
ATOM 760 C C . MET B 1 1 ? 23.75 0.772 -16.984 1 22.94 1 MET B C 1
ATOM 762 O O . MET B 1 1 ? 22.719 0.205 -17.344 1 22.94 1 MET B O 1
ATOM 766 N N . TYR B 1 2 ? 23.875 1.203 -15.711 1 25.53 2 TYR B N 1
ATOM 767 C CA . TYR B 1 2 ? 22.953 1.021 -14.594 1 25.53 2 TYR B CA 1
ATOM 768 C C . TYR B 1 2 ? 21.781 1.982 -14.688 1 25.53 2 TYR B C 1
ATOM 770 O O . TYR B 1 2 ? 20.969 2.072 -13.766 1 25.53 2 TYR B O 1
ATOM 778 N N . ARG B 1 3 ? 21.812 2.908 -15.594 1 27.25 3 ARG B N 1
ATOM 779 C CA . ARG B 1 3 ? 20.891 4.043 -15.539 1 27.25 3 ARG B CA 1
ATOM 780 C C . ARG B 1 3 ? 19.484 3.633 -15.977 1 27.25 3 ARG B C 1
ATOM 782 O O . ARG B 1 3 ? 18.562 4.449 -15.969 1 27.25 3 ARG B O 1
ATOM 789 N N . ALA B 1 4 ? 19.438 2.695 -16.922 1 31.42 4 ALA B N 1
ATOM 790 C CA . ALA B 1 4 ? 18.25 2.639 -17.75 1 31.42 4 ALA B CA 1
ATOM 791 C C . ALA B 1 4 ? 17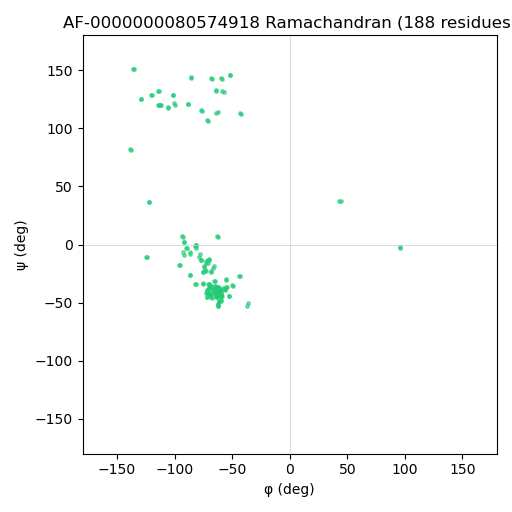.016 2.238 -16.938 1 31.42 4 ALA B C 1
ATOM 793 O O . ALA B 1 4 ? 15.93 2.062 -17.484 1 31.42 4 ALA B O 1
ATOM 794 N N . PHE B 1 5 ? 17.172 1.676 -15.805 1 31 5 PHE B N 1
ATOM 795 C CA . PHE B 1 5 ? 16.031 0.923 -15.297 1 31 5 PHE B CA 1
ATOM 796 C C . PHE B 1 5 ? 15.008 1.854 -14.648 1 31 5 PHE B C 1
ATOM 798 O O . PHE B 1 5 ? 14.016 1.397 -14.086 1 31 5 PHE B O 1
ATOM 805 N N . ASN B 1 6 ? 15.266 3.197 -14.555 1 31.53 6 ASN B N 1
ATOM 806 C CA . ASN B 1 6 ? 14.359 3.969 -13.711 1 31.53 6 ASN B CA 1
ATOM 807 C C . ASN B 1 6 ? 13.133 4.438 -14.492 1 31.53 6 ASN B C 1
ATOM 809 O O . ASN B 1 6 ? 12.477 5.406 -14.102 1 31.53 6 ASN B O 1
ATOM 813 N N . ALA B 1 7 ? 13.023 4.297 -15.758 1 30.39 7 ALA B N 1
ATOM 814 C CA . ALA B 1 7 ? 11.938 4.996 -16.438 1 30.39 7 ALA B CA 1
ATOM 815 C C . ALA B 1 7 ? 10.586 4.578 -15.883 1 30.39 7 ALA B C 1
ATOM 817 O O . ALA B 1 7 ? 10.422 3.451 -15.414 1 30.39 7 ALA B O 1
ATOM 818 N N . ARG B 1 8 ? 9.688 5.48 -15.781 1 36.12 8 ARG B N 1
ATOM 819 C CA . ARG B 1 8 ? 8.305 5.359 -15.32 1 3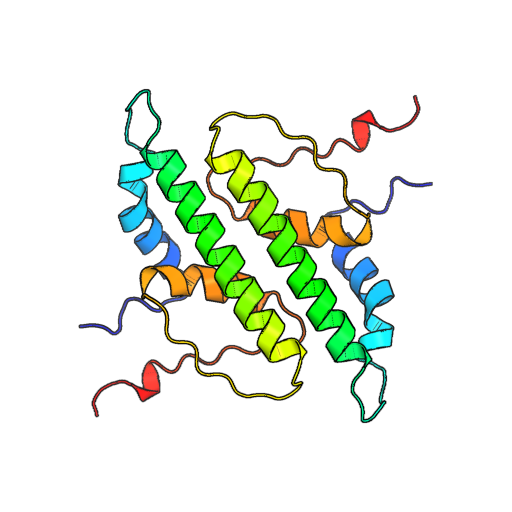6.12 8 ARG B CA 1
ATOM 820 C C . ARG B 1 8 ? 7.691 4.035 -15.766 1 36.12 8 ARG B C 1
ATOM 822 O O . ARG B 1 8 ? 6.855 3.465 -15.07 1 36.12 8 ARG B O 1
ATOM 829 N N . GLY B 1 9 ? 7.77 3.68 -17.016 1 35.44 9 GLY B N 1
ATOM 830 C CA . GLY B 1 9 ? 7.258 2.494 -17.688 1 35.44 9 GLY B CA 1
ATOM 831 C C . GLY B 1 9 ? 8.039 1.237 -17.344 1 35.44 9 GLY B C 1
ATOM 832 O O . GLY B 1 9 ? 7.801 0.179 -17.938 1 35.44 9 GLY B O 1
ATOM 833 N N . ALA B 1 10 ? 9.188 1.338 -16.766 1 39.84 10 ALA B N 1
ATOM 834 C CA . ALA B 1 10 ? 10.188 0.292 -16.562 1 39.84 10 ALA B CA 1
ATOM 835 C C . ALA B 1 10 ? 9.719 -0.72 -15.516 1 39.84 10 ALA B C 1
ATOM 837 O O . ALA B 1 10 ? 10.359 -1.757 -15.32 1 39.84 10 ALA B O 1
ATOM 838 N N . GLY B 1 11 ? 8.781 -0.4 -14.789 1 42.75 11 GLY B N 1
ATOM 839 C CA . GLY B 1 11 ? 8.273 -1.351 -13.812 1 42.75 11 GLY B CA 1
ATOM 840 C C . GLY B 1 11 ? 7.746 -2.627 -14.445 1 42.75 11 GLY B C 1
ATOM 841 O O . GLY B 1 11 ? 7.855 -3.705 -13.859 1 42.75 11 GLY B O 1
ATOM 842 N N . GLU B 1 12 ? 7.082 -2.434 -15.539 1 46.31 12 GLU B N 1
ATOM 843 C CA . GLU B 1 12 ? 6.5 -3.609 -16.188 1 46.31 12 GLU B CA 1
ATOM 844 C C . GLU B 1 12 ? 7.578 -4.617 -16.578 1 46.31 12 GLU B C 1
ATOM 846 O O . GLU B 1 12 ? 7.387 -5.824 -16.422 1 46.31 12 GLU B O 1
ATOM 851 N N . PRO B 1 13 ? 8.586 -4.098 -17.016 1 46.66 13 PRO B N 1
ATOM 852 C CA . PRO B 1 13 ? 9.602 -5.07 -17.438 1 46.66 13 PRO B CA 1
ATOM 853 C C . PRO B 1 13 ? 10.219 -5.816 -16.25 1 46.66 13 PRO B C 1
ATOM 855 O O . PRO B 1 13 ? 10.516 -7.012 -16.359 1 46.66 13 PRO B O 1
ATOM 858 N N . VAL B 1 14 ? 10.344 -5.121 -15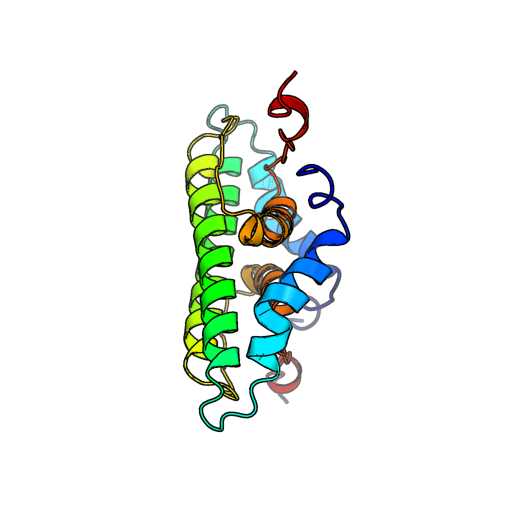.227 1 50.09 14 VAL B N 1
ATOM 859 C CA . VAL B 1 14 ? 10.977 -5.793 -14.094 1 50.09 14 VAL B CA 1
ATOM 860 C C . VAL B 1 14 ? 10.031 -6.852 -13.531 1 50.09 14 VAL B C 1
ATOM 862 O O . VAL B 1 14 ? 10.461 -7.961 -13.195 1 50.09 14 VAL B O 1
ATOM 865 N N . PHE B 1 15 ? 8.82 -6.441 -13.562 1 50.81 15 PHE B N 1
ATOM 866 C CA . PHE B 1 15 ? 7.848 -7.414 -13.086 1 50.81 15 PHE B CA 1
ATOM 867 C C . PHE B 1 15 ? 7.848 -8.656 -13.969 1 50.81 15 PHE B C 1
ATOM 869 O O . PHE B 1 15 ? 7.855 -9.781 -13.461 1 50.81 15 PHE B O 1
ATOM 876 N N . ARG B 1 16 ? 7.699 -8.453 -15.234 1 55.22 16 ARG B N 1
ATOM 877 C CA . ARG B 1 16 ? 7.676 -9.594 -16.156 1 55.22 16 ARG B CA 1
ATOM 878 C C . ARG B 1 16 ? 8.945 -10.422 -16.016 1 55.22 16 ARG B C 1
ATOM 880 O O . ARG B 1 16 ? 8.906 -11.656 -16.094 1 55.22 16 ARG B O 1
ATOM 887 N N . SER B 1 17 ? 9.953 -9.734 -15.836 1 54.44 17 SER B N 1
ATOM 888 C CA . SER B 1 17 ? 11.211 -10.445 -15.68 1 54.44 17 SER B CA 1
ATOM 889 C C . SER B 1 17 ? 11.258 -11.195 -14.352 1 54.44 17 SER B C 1
ATOM 891 O O . SER B 1 17 ? 11.641 -12.367 -14.305 1 54.44 17 SER B O 1
ATOM 893 N N . ASP B 1 18 ? 10.789 -10.523 -13.391 1 54.69 18 ASP B N 1
ATOM 894 C CA . ASP B 1 18 ? 10.906 -11.133 -12.07 1 54.69 18 ASP B CA 1
ATOM 895 C C . ASP B 1 18 ? 9.789 -12.148 -11.836 1 54.69 18 ASP B C 1
ATOM 897 O O . ASP B 1 18 ? 10.016 -13.195 -11.227 1 54.69 18 ASP B O 1
ATOM 901 N N . PHE B 1 19 ? 8.664 -11.781 -12.414 1 58.56 19 PHE B N 1
ATOM 902 C CA . PHE B 1 19 ? 7.566 -12.609 -11.945 1 58.56 19 PHE B CA 1
ATOM 903 C C . PHE B 1 19 ? 6.848 -13.281 -13.109 1 58.56 19 PHE B C 1
ATOM 905 O O . PHE B 1 19 ? 6 -14.156 -12.906 1 58.56 19 PHE B O 1
ATOM 912 N N . GLY B 1 20 ? 7.223 -12.789 -14.219 1 56.03 20 GLY B N 1
ATOM 913 C CA . GLY B 1 20 ? 6.566 -13.422 -15.344 1 56.03 20 GLY B CA 1
ATOM 914 C C . GLY B 1 20 ? 6.684 -14.938 -15.328 1 56.03 20 GLY B C 1
ATOM 915 O O . GLY B 1 20 ? 5.688 -15.641 -15.5 1 56.03 20 GLY B O 1
ATOM 916 N N . ALA B 1 21 ? 7.805 -15.281 -15.055 1 55.59 21 ALA B N 1
ATOM 917 C CA . ALA B 1 21 ? 8.047 -16.719 -15.047 1 55.59 21 ALA B CA 1
ATOM 918 C C . ALA B 1 21 ? 7.332 -17.391 -13.883 1 55.59 21 ALA B C 1
ATOM 920 O O . ALA B 1 21 ? 6.789 -18.5 -14.031 1 55.59 21 ALA B O 1
ATOM 921 N N . ALA B 1 22 ? 7.453 -16.75 -12.828 1 57.72 22 ALA B N 1
ATOM 922 C CA . ALA B 1 22 ? 6.855 -17.344 -11.633 1 57.72 22 ALA B CA 1
ATOM 923 C C . ALA B 1 22 ? 5.344 -17.484 -11.797 1 57.72 22 ALA B C 1
ATOM 925 O O . ALA B 1 22 ? 4.766 -18.5 -11.391 1 57.72 22 ALA B O 1
ATOM 926 N N . LEU B 1 23 ? 4.781 -16.5 -12.453 1 59.75 23 LEU B N 1
ATOM 927 C CA . LEU B 1 23 ? 3.334 -16.516 -12.633 1 59.75 23 LEU B CA 1
ATOM 928 C C . LEU B 1 23 ? 2.93 -17.578 -13.656 1 59.75 23 LEU B C 1
ATOM 930 O O . LEU B 1 23 ? 1.812 -18.094 -13.609 1 59.75 23 LEU B O 1
ATOM 934 N N . GLU B 1 24 ? 3.889 -17.922 -14.484 1 57.97 24 GLU B N 1
ATOM 935 C CA . GLU B 1 24 ? 3.604 -18.906 -15.516 1 57.97 24 GLU B CA 1
ATOM 936 C C . GLU B 1 24 ? 3.934 -20.312 -15.031 1 57.97 24 GLU B C 1
ATOM 938 O O . GLU B 1 24 ? 3.775 -21.281 -15.773 1 57.97 24 GLU B O 1
ATOM 943 N N . GLU B 1 25 ? 4.359 -20.406 -13.82 1 57.5 25 GLU B N 1
ATOM 944 C CA . GLU B 1 25 ? 4.699 -21.766 -13.398 1 57.5 25 GLU B CA 1
ATOM 945 C C . GLU B 1 25 ? 3.447 -22.609 -13.203 1 57.5 25 GLU B C 1
ATOM 947 O O . GLU B 1 25 ? 2.59 -22.281 -12.383 1 57.5 25 GLU B O 1
ATOM 952 N N . PRO B 1 26 ? 3.254 -23.484 -14.117 1 59.81 26 PRO B N 1
ATOM 953 C CA . PRO B 1 26 ? 2.096 -24.375 -14.141 1 59.81 26 PRO B CA 1
ATOM 954 C C . PRO B 1 26 ? 2.055 -25.328 -12.938 1 59.81 26 PRO B C 1
ATOM 956 O O . PRO B 1 26 ? 1.232 -26.25 -12.898 1 59.81 26 PRO B O 1
ATOM 959 N N . SER B 1 27 ? 2.996 -25.094 -11.984 1 59.81 27 SER B N 1
ATOM 960 C CA . SER B 1 27 ? 2.92 -26.141 -10.969 1 59.81 27 SER B CA 1
ATOM 961 C C . SER B 1 27 ? 1.581 -26.109 -10.234 1 59.81 27 SER B C 1
ATOM 963 O O . SER B 1 27 ? 0.979 -25.031 -10.086 1 59.81 27 SER B O 1
ATOM 965 N N . PRO B 1 28 ? 0.996 -27.234 -10.125 1 62.41 28 PRO B N 1
ATOM 966 C CA . PRO B 1 28 ? -0.241 -27.312 -9.344 1 62.41 28 PRO B CA 1
ATOM 967 C C . PRO B 1 28 ? -0.176 -26.531 -8.039 1 62.41 28 PRO B C 1
ATOM 969 O O . PRO B 1 28 ? -1.202 -26.031 -7.559 1 62.41 28 PRO B O 1
ATOM 972 N N . GLN B 1 29 ? 1.107 -26.406 -7.539 1 64.38 29 GLN B N 1
ATOM 973 C CA . GLN B 1 29 ? 1.294 -25.766 -6.242 1 64.38 29 GLN B CA 1
ATOM 974 C C . GLN B 1 29 ? 1.278 -24.25 -6.379 1 64.38 29 GLN B C 1
ATOM 976 O O . GLN B 1 29 ? 1.134 -23.531 -5.387 1 64.38 29 GLN B O 1
ATOM 981 N N . ARG B 1 30 ? 1.116 -23.859 -7.594 1 73.62 30 ARG B N 1
ATOM 982 C CA . ARG B 1 30 ? 1.033 -22.438 -7.922 1 73.62 30 ARG B CA 1
ATOM 983 C C . ARG B 1 30 ? 2.072 -21.641 -7.152 1 73.62 30 ARG B C 1
ATOM 985 O O . ARG B 1 30 ? 1.761 -20.578 -6.598 1 73.62 30 ARG B O 1
ATOM 992 N N . TYR B 1 31 ? 3.32 -22.203 -6.941 1 76 31 TYR B N 1
ATOM 993 C CA . TYR B 1 31 ? 4.398 -21.609 -6.168 1 76 31 TYR B CA 1
ATOM 994 C C . TYR B 1 31 ? 4.723 -20.203 -6.684 1 76 31 TYR B C 1
ATOM 996 O O . TYR B 1 31 ? 5.02 -19.297 -5.902 1 76 31 TYR B O 1
ATOM 1004 N N . GLY B 1 32 ? 4.633 -20.109 -7.918 1 78.06 32 GLY B N 1
ATOM 1005 C CA . GLY B 1 32 ? 4.891 -18.812 -8.492 1 78.06 32 GLY B CA 1
ATOM 1006 C C . GLY B 1 32 ? 3.93 -17.734 -8.008 1 78.06 32 GLY B C 1
ATOM 1007 O O . GLY B 1 32 ? 4.344 -16.625 -7.684 1 78.06 32 GLY B O 1
ATOM 1008 N N . ARG B 1 33 ? 2.754 -18.094 -7.855 1 83.5 33 ARG B N 1
ATOM 1009 C CA . ARG B 1 33 ? 1.732 -17.156 -7.406 1 83.5 33 ARG B CA 1
ATOM 1010 C C . ARG B 1 33 ? 1.923 -16.797 -5.934 1 83.5 33 ARG B C 1
ATOM 1012 O O . ARG B 1 33 ? 1.719 -15.656 -5.531 1 83.5 33 ARG B O 1
ATOM 1019 N N . ILE B 1 34 ? 2.285 -17.797 -5.176 1 86.06 34 ILE B N 1
ATOM 1020 C CA . ILE B 1 34 ? 2.539 -17.562 -3.756 1 86.06 34 ILE B CA 1
ATOM 1021 C C . ILE B 1 34 ? 3.725 -16.625 -3.592 1 86.06 34 ILE B C 1
ATOM 1023 O O . ILE B 1 34 ? 3.676 -15.688 -2.783 1 86.06 34 ILE B O 1
ATOM 1027 N N . TYR B 1 35 ? 4.625 -16.828 -4.43 1 88 35 TYR B N 1
ATOM 1028 C CA . TYR B 1 35 ? 5.82 -15.992 -4.379 1 88 35 TYR B CA 1
ATOM 1029 C C . TYR B 1 35 ? 5.496 -14.555 -4.766 1 88 35 TYR B C 1
ATOM 1031 O O . TYR B 1 35 ? 5.93 -13.617 -4.094 1 88 35 TYR B O 1
ATOM 1039 N N . VAL B 1 36 ? 4.766 -14.328 -5.781 1 89.06 36 VAL B N 1
ATOM 1040 C CA . VAL B 1 36 ? 4.391 -12.992 -6.234 1 89.06 36 VAL B CA 1
ATOM 1041 C C . VAL B 1 36 ? 3.541 -12.305 -5.168 1 89.06 36 VAL B C 1
ATOM 1043 O O . VAL B 1 36 ? 3.732 -11.117 -4.883 1 89.06 36 VAL B O 1
ATOM 1046 N N . GLY B 1 37 ? 2.66 -13.109 -4.586 1 93.12 37 GLY B N 1
ATOM 1047 C CA . GLY B 1 37 ? 1.845 -12.562 -3.514 1 93.12 37 GLY B CA 1
ATOM 1048 C C . GLY B 1 37 ? 2.658 -12.109 -2.314 1 93.12 37 GLY B C 1
ATOM 1049 O O . GLY B 1 37 ? 2.389 -11.062 -1.733 1 93.12 37 GLY B O 1
ATOM 1050 N N . ALA B 1 38 ? 3.607 -12.914 -1.962 1 93.31 38 ALA B N 1
ATOM 1051 C CA . ALA B 1 38 ? 4.484 -12.555 -0.851 1 93.31 38 ALA B CA 1
ATOM 1052 C C . ALA B 1 38 ? 5.305 -11.312 -1.18 1 93.31 38 ALA B C 1
ATOM 1054 O O . ALA B 1 38 ? 5.523 -10.453 -0.316 1 93.31 38 ALA B O 1
ATOM 1055 N N . TRP B 1 39 ? 5.715 -11.242 -2.4 1 94.38 39 TRP B N 1
ATOM 1056 C CA . TRP B 1 39 ? 6.484 -10.094 -2.871 1 94.38 39 TRP B CA 1
ATOM 1057 C C . TRP B 1 39 ? 5.648 -8.82 -2.805 1 94.38 39 TRP B C 1
ATOM 1059 O O . TRP B 1 39 ? 6.121 -7.789 -2.32 1 94.38 39 TRP B O 1
ATOM 1069 N N . GLU B 1 40 ? 4.465 -8.883 -3.242 1 95.56 40 GLU B N 1
ATOM 1070 C CA . GLU B 1 40 ? 3.545 -7.75 -3.191 1 95.56 40 GLU B CA 1
ATOM 1071 C C . GLU B 1 40 ? 3.25 -7.34 -1.752 1 95.56 40 GLU B C 1
ATOM 1073 O O . GLU B 1 40 ? 3.225 -6.152 -1.432 1 95.56 40 GLU B O 1
ATOM 1078 N N . THR B 1 41 ? 3.062 -8.289 -0.874 1 97.38 41 THR B N 1
ATOM 1079 C CA . THR B 1 41 ? 2.84 -8.031 0.544 1 97.38 41 THR B CA 1
ATOM 1080 C C . THR B 1 41 ? 4.027 -7.293 1.151 1 97.38 41 THR B C 1
ATOM 1082 O O . THR B 1 41 ? 3.848 -6.32 1.891 1 97.38 41 THR B O 1
ATOM 1085 N N . ARG B 1 42 ? 5.168 -7.746 0.749 1 97.5 42 ARG B N 1
ATOM 1086 C CA . ARG B 1 42 ? 6.387 -7.125 1.263 1 97.5 42 ARG B CA 1
ATOM 1087 C C . ARG B 1 42 ? 6.477 -5.664 0.841 1 97.5 42 ARG B C 1
ATOM 1089 O O . ARG B 1 42 ? 6.844 -4.801 1.644 1 97.5 42 ARG B O 1
ATOM 1096 N N . ASN B 1 43 ? 6.125 -5.418 -0.373 1 97.56 43 ASN B N 1
ATOM 1097 C CA . ASN B 1 43 ? 6.141 -4.043 -0.853 1 97.56 43 ASN B CA 1
ATOM 1098 C C . ASN B 1 43 ? 5.145 -3.172 -0.091 1 97.56 43 ASN B C 1
ATOM 1100 O O . ASN B 1 43 ? 5.453 -2.033 0.264 1 97.56 43 ASN B O 1
ATOM 1104 N N . LEU B 1 44 ? 3.99 -3.65 0.186 1 98.38 44 LEU B N 1
ATOM 1105 C CA . LEU B 1 44 ? 2.994 -2.92 0.96 1 98.38 44 LEU B CA 1
ATOM 1106 C C . LEU B 1 44 ? 3.496 -2.646 2.373 1 98.38 44 LEU B C 1
ATOM 1108 O O . LEU B 1 44 ? 3.311 -1.548 2.902 1 98.38 44 LEU B O 1
ATOM 1112 N N . ARG B 1 45 ? 4.125 -3.625 2.965 1 98.75 45 ARG B N 1
ATOM 1113 C CA . ARG B 1 45 ? 4.633 -3.471 4.324 1 98.75 45 ARG B CA 1
ATOM 1114 C C . ARG B 1 45 ? 5.762 -2.447 4.371 1 98.75 45 ARG B C 1
ATOM 1116 O O . ARG B 1 45 ? 5.832 -1.635 5.297 1 98.75 45 ARG B O 1
ATOM 1123 N N . MET B 1 46 ? 6.613 -2.525 3.375 1 98.69 46 MET B N 1
ATOM 1124 C CA . MET B 1 46 ? 7.684 -1.534 3.297 1 98.69 46 MET B CA 1
ATOM 1125 C C . MET B 1 46 ? 7.109 -0.125 3.182 1 98.69 46 MET B C 1
ATOM 1127 O O . MET B 1 46 ? 7.555 0.789 3.879 1 98.69 46 MET B O 1
ATOM 1131 N N . ALA B 1 47 ? 6.117 0.023 2.344 1 98.44 47 ALA B N 1
ATOM 1132 C CA . ALA B 1 47 ? 5.488 1.33 2.168 1 98.44 47 ALA B CA 1
ATOM 1133 C C . ALA B 1 47 ? 4.848 1.812 3.467 1 98.44 47 ALA B C 1
ATOM 1135 O O . ALA B 1 47 ? 4.969 2.984 3.828 1 98.44 47 ALA B O 1
ATOM 1136 N N . ALA B 1 48 ? 4.242 0.875 4.16 1 98.5 48 ALA B N 1
ATOM 1137 C CA . ALA B 1 48 ? 3.609 1.227 5.426 1 98.5 48 ALA B CA 1
ATOM 1138 C C . ALA B 1 48 ? 4.645 1.695 6.445 1 98.5 48 ALA B C 1
ATOM 1140 O O . ALA B 1 48 ? 4.422 2.674 7.164 1 98.5 48 ALA B O 1
ATOM 1141 N N . ASN B 1 49 ? 5.711 1.005 6.508 1 98.25 49 ASN B N 1
ATOM 1142 C CA . ASN B 1 49 ? 6.773 1.365 7.441 1 98.25 49 ASN B CA 1
ATOM 1143 C C . ASN B 1 49 ? 7.355 2.738 7.121 1 98.25 49 ASN B C 1
ATOM 1145 O O . ASN B 1 49 ? 7.582 3.547 8.023 1 98.25 49 ASN B O 1
ATOM 1149 N N . ILE B 1 50 ? 7.582 2.971 5.891 1 97.88 50 ILE B N 1
ATOM 1150 C CA . ILE B 1 50 ? 8.117 4.254 5.449 1 97.88 50 ILE B CA 1
ATOM 1151 C C . ILE B 1 50 ? 7.137 5.371 5.809 1 97.88 50 ILE B C 1
ATOM 1153 O O . ILE B 1 50 ? 7.527 6.383 6.395 1 97.88 50 ILE B O 1
ATOM 1157 N N . ARG B 1 51 ? 5.875 5.172 5.484 1 97.44 51 ARG B N 1
ATOM 1158 C CA . ARG B 1 51 ? 4.875 6.207 5.73 1 97.44 51 ARG B CA 1
ATOM 1159 C C . ARG B 1 51 ? 4.707 6.457 7.227 1 97.44 51 ARG B C 1
ATOM 1161 O O . ARG B 1 51 ? 4.508 7.594 7.652 1 97.44 51 ARG B O 1
ATOM 1168 N N . GLU B 1 52 ? 4.816 5.406 8.023 1 97 52 GLU B N 1
ATOM 1169 C CA . GLU B 1 52 ? 4.711 5.527 9.477 1 97 52 GLU B CA 1
ATOM 1170 C C . GLU B 1 52 ? 5.789 6.453 10.031 1 97 52 GLU B C 1
ATOM 1172 O O . GLU B 1 52 ? 5.5 7.352 10.82 1 97 52 GLU B O 1
ATOM 1177 N N . VAL B 1 53 ? 6.969 6.219 9.609 1 96.62 53 VAL B N 1
ATOM 1178 C CA . VAL B 1 53 ? 8.094 7.027 10.07 1 96.62 53 VAL B CA 1
ATOM 1179 C C . VAL B 1 53 ? 7.902 8.477 9.633 1 96.62 53 VAL B C 1
ATOM 1181 O O . VAL B 1 53 ? 8.062 9.406 10.43 1 96.62 53 VAL B O 1
ATOM 1184 N N . MET B 1 54 ? 7.48 8.727 8.445 1 94.62 54 MET B N 1
ATOM 1185 C CA . MET B 1 54 ? 7.332 10.07 7.898 1 94.62 54 MET B CA 1
ATOM 1186 C C . MET B 1 54 ? 6.18 10.805 8.578 1 94.62 54 MET B C 1
ATOM 1188 O O . MET B 1 54 ? 6.254 12.023 8.789 1 94.62 54 MET B O 1
ATOM 1192 N N . ALA B 1 55 ? 5.145 10.008 8.875 1 93 55 ALA B N 1
ATOM 1193 C CA . ALA B 1 55 ? 3.965 10.609 9.492 1 93 55 ALA B CA 1
ATOM 1194 C C . ALA B 1 55 ? 4.285 11.148 10.883 1 93 55 ALA B C 1
ATOM 1196 O O . ALA B 1 55 ? 3.717 12.148 11.312 1 93 55 ALA B O 1
ATOM 1197 N N . ALA B 1 56 ? 5.184 10.523 11.531 1 90.94 56 ALA B N 1
ATOM 1198 C CA . ALA B 1 56 ? 5.535 10.883 12.898 1 90.94 56 ALA B CA 1
ATOM 1199 C C . ALA B 1 56 ? 6.348 12.172 12.938 1 90.94 56 ALA B C 1
ATOM 1201 O O . ALA B 1 56 ? 6.445 12.82 13.977 1 90.94 56 ALA B O 1
ATOM 1202 N N . ARG B 1 57 ? 6.949 12.562 11.789 1 90.69 57 ARG B N 1
ATOM 1203 C CA . ARG B 1 57 ? 7.793 13.742 11.703 1 90.69 57 ARG B CA 1
ATOM 1204 C C . ARG B 1 57 ? 7.523 14.516 10.414 1 90.69 57 ARG B C 1
ATOM 1206 O O . ARG B 1 57 ? 8.336 14.484 9.484 1 90.69 57 ARG B O 1
ATOM 1213 N N . PRO B 1 58 ? 6.453 15.328 10.492 1 86.56 58 PRO B N 1
ATOM 1214 C CA . PRO B 1 58 ? 6.145 16.078 9.273 1 86.56 58 PRO B CA 1
ATOM 1215 C C . PRO B 1 58 ? 7.305 16.969 8.82 1 86.56 58 PRO B C 1
ATOM 1217 O O . PRO B 1 58 ? 7.945 17.625 9.641 1 86.56 58 PRO B O 1
ATOM 1220 N N . GLY B 1 59 ? 7.645 16.891 7.5 1 86.5 59 GLY B N 1
ATOM 1221 C CA . GLY B 1 59 ? 8.719 17.688 6.93 1 86.5 59 GLY B CA 1
ATOM 1222 C C . GLY B 1 59 ? 10.039 16.953 6.867 1 86.5 59 GLY B C 1
ATOM 1223 O O . GLY B 1 59 ? 11.016 17.453 6.312 1 86.5 59 GLY B O 1
ATOM 1224 N N . MET B 1 60 ? 10.047 15.789 7.34 1 90.81 60 MET B N 1
ATOM 1225 C CA . MET B 1 60 ? 11.273 15.008 7.367 1 90.81 60 MET B CA 1
ATOM 1226 C C . MET B 1 60 ? 11.711 14.633 5.957 1 90.81 60 MET B C 1
ATOM 1228 O O . MET B 1 60 ? 10.875 14.328 5.102 1 90.81 60 MET B O 1
ATOM 1232 N N . ARG B 1 61 ? 13.055 14.648 5.777 1 94.56 61 ARG B N 1
ATOM 1233 C CA . ARG B 1 61 ? 13.68 14.047 4.598 1 94.56 61 ARG B CA 1
ATOM 1234 C C . ARG B 1 61 ? 14.242 12.672 4.922 1 94.56 61 ARG B C 1
ATOM 1236 O O . ARG B 1 61 ? 15.047 12.523 5.848 1 94.56 61 ARG B O 1
ATOM 1243 N N . MET B 1 62 ? 13.742 11.695 4.188 1 95.12 62 MET B N 1
ATOM 1244 C CA . MET B 1 62 ? 14.133 10.312 4.48 1 95.12 62 MET B CA 1
ATOM 1245 C C . MET B 1 62 ? 14.797 9.672 3.268 1 95.12 62 MET B C 1
ATOM 1247 O O . MET B 1 62 ? 14.281 9.758 2.15 1 95.12 62 MET B O 1
ATOM 1251 N N . LEU B 1 63 ? 16.031 9.062 3.527 1 95.69 63 LEU B N 1
ATOM 1252 C CA . LEU B 1 63 ? 16.672 8.234 2.51 1 95.69 63 LEU B CA 1
ATOM 1253 C C . LEU B 1 63 ? 16.203 6.785 2.621 1 95.69 63 LEU B C 1
ATOM 1255 O O . LEU B 1 63 ? 16.344 6.168 3.68 1 95.69 63 LEU B O 1
ATOM 1259 N N . VAL B 1 64 ? 15.633 6.348 1.519 1 95.81 64 VAL B N 1
ATOM 1260 C CA . VAL B 1 64 ? 15.188 4.961 1.461 1 95.81 64 VAL B CA 1
ATOM 1261 C C . VAL B 1 64 ? 16.031 4.188 0.452 1 95.81 64 VAL B C 1
ATOM 1263 O O . VAL B 1 64 ? 16.094 4.551 -0.725 1 95.81 64 VAL B O 1
ATOM 1266 N N . ILE B 1 65 ? 16.734 3.105 0.987 1 95 65 ILE B N 1
ATOM 1267 C CA . ILE B 1 65 ? 17.484 2.203 0.128 1 95 65 ILE B CA 1
ATOM 1268 C C . ILE B 1 65 ? 16.75 0.876 -0.013 1 95 65 ILE B C 1
ATOM 1270 O O . ILE B 1 65 ? 16.469 0.204 0.983 1 95 65 ILE B O 1
ATOM 1274 N N . VAL B 1 66 ? 16.391 0.615 -1.289 1 93.75 66 VAL B N 1
ATOM 1275 C CA . VAL B 1 66 ? 15.609 -0.59 -1.558 1 93.75 66 VAL B CA 1
ATOM 1276 C C . VAL B 1 66 ? 16.172 -1.3 -2.791 1 93.75 66 VAL B C 1
ATOM 1278 O O . VAL B 1 66 ? 16.875 -0.695 -3.594 1 93.75 66 VAL B O 1
ATOM 1281 N N . GLY B 1 67 ? 15.984 -2.645 -2.789 1 90 67 GLY B N 1
ATOM 1282 C CA . GLY B 1 67 ? 16.297 -3.332 -4.031 1 90 67 GLY B CA 1
ATOM 1283 C C . GLY B 1 67 ? 15.625 -2.727 -5.242 1 90 67 GLY B C 1
ATOM 1284 O O . GLY B 1 67 ? 14.469 -2.291 -5.164 1 90 67 GLY B O 1
ATOM 1285 N N . ALA B 1 68 ? 16.344 -2.799 -6.336 1 86.88 68 ALA B N 1
ATOM 1286 C CA . ALA B 1 68 ? 15.859 -2.195 -7.574 1 86.88 68 ALA B CA 1
ATOM 1287 C C . ALA B 1 68 ? 14.477 -2.732 -7.941 1 86.88 68 ALA B C 1
ATOM 1289 O O . ALA B 1 68 ? 13.641 -1.999 -8.469 1 86.88 68 ALA B O 1
ATOM 1290 N N . SER B 1 69 ? 14.227 -3.932 -7.562 1 88 69 SER B N 1
ATOM 1291 C CA . SER B 1 69 ? 12.977 -4.582 -7.949 1 88 69 SER B CA 1
ATOM 1292 C C . SER B 1 69 ? 11.805 -4.082 -7.109 1 88 69 SER B C 1
ATOM 1294 O O . SER B 1 69 ? 10.648 -4.285 -7.465 1 88 69 SER B O 1
ATOM 1296 N N . HIS B 1 70 ? 12.047 -3.387 -6.008 1 93.44 70 HIS B N 1
ATOM 1297 C CA . HIS B 1 70 ? 11.008 -2.871 -5.129 1 93.44 70 HIS B CA 1
ATOM 1298 C C . HIS B 1 70 ? 10.664 -1.424 -5.469 1 93.44 70 HIS B C 1
ATOM 1300 O O . HIS B 1 70 ? 9.602 -0.926 -5.086 1 93.44 70 HIS B O 1
ATOM 1306 N N . LYS B 1 71 ? 11.508 -0.789 -6.16 1 91.94 71 LYS B N 1
ATOM 1307 C CA . LYS B 1 71 ? 11.422 0.66 -6.32 1 91.94 71 LYS B CA 1
ATOM 1308 C C . LYS B 1 71 ? 10.133 1.059 -7.023 1 91.94 71 LYS B C 1
ATOM 1310 O O . LYS B 1 71 ? 9.43 1.977 -6.586 1 91.94 71 LYS B O 1
ATOM 1315 N N . GLY B 1 72 ? 9.867 0.409 -8.195 1 90.5 72 GLY B N 1
ATOM 1316 C CA . GLY B 1 72 ? 8.672 0.766 -8.938 1 90.5 72 GLY B CA 1
ATOM 1317 C C . GLY B 1 72 ? 7.402 0.64 -8.117 1 90.5 72 GLY B C 1
ATOM 1318 O O . GLY B 1 72 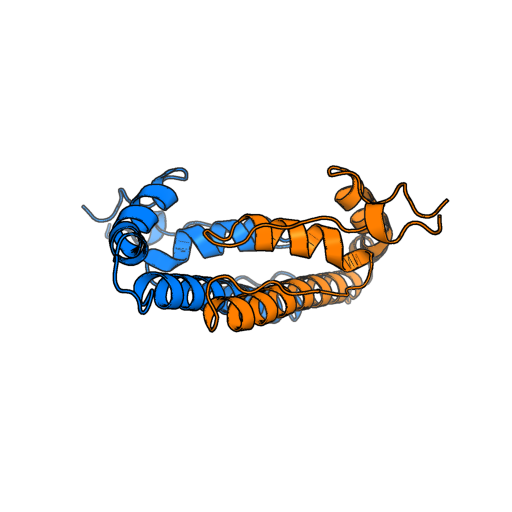? 6.52 1.5 -8.195 1 90.5 72 GLY B O 1
ATOM 1319 N N . TYR B 1 73 ? 7.344 -0.349 -7.332 1 92.44 73 TYR B N 1
ATOM 1320 C CA . TYR B 1 73 ? 6.168 -0.596 -6.504 1 92.44 73 TYR B CA 1
ATOM 1321 C C . TYR B 1 73 ? 6.07 0.423 -5.375 1 92.44 73 TYR B C 1
ATOM 1323 O O . TYR B 1 73 ? 5 0.973 -5.117 1 92.44 73 TYR B O 1
ATOM 1331 N N . LEU B 1 74 ? 7.219 0.708 -4.77 1 95.81 74 LEU B N 1
ATOM 1332 C CA . LEU B 1 74 ? 7.23 1.678 -3.68 1 95.81 74 LEU B CA 1
ATOM 1333 C C . LEU B 1 74 ? 6.887 3.072 -4.188 1 95.81 74 LEU B C 1
ATOM 1335 O O . LEU B 1 74 ? 6.141 3.809 -3.541 1 95.81 74 LEU B O 1
ATOM 1339 N N . ASP B 1 75 ? 7.402 3.385 -5.398 1 94.19 75 ASP B N 1
ATOM 1340 C CA . ASP B 1 75 ? 7.043 4.66 -6.012 1 94.19 75 ASP B CA 1
ATOM 1341 C C . ASP B 1 75 ? 5.535 4.766 -6.215 1 94.19 75 ASP B C 1
ATOM 1343 O O . ASP B 1 75 ? 4.93 5.793 -5.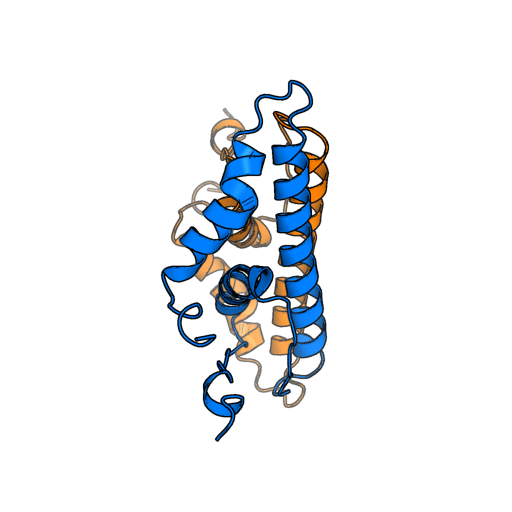902 1 94.19 75 ASP B O 1
ATOM 1347 N N . ALA B 1 76 ? 4.973 3.734 -6.688 1 94.06 76 ALA B N 1
ATOM 1348 C CA . ALA B 1 76 ? 3.545 3.736 -7 1 94.06 76 ALA B CA 1
ATOM 1349 C C . ALA B 1 76 ? 2.709 3.936 -5.738 1 94.06 76 ALA B C 1
ATOM 1351 O O . ALA B 1 76 ? 1.766 4.73 -5.73 1 94.06 76 ALA B O 1
ATOM 1352 N N . TYR B 1 77 ? 3.074 3.281 -4.66 1 96.56 77 TYR B N 1
ATOM 1353 C CA . TYR B 1 77 ? 2.309 3.381 -3.422 1 96.56 77 TYR B CA 1
ATOM 1354 C C . TYR B 1 77 ? 2.504 4.746 -2.77 1 96.56 77 TYR B C 1
ATOM 1356 O O . TYR B 1 77 ? 1.532 5.402 -2.387 1 96.56 77 TYR B O 1
ATOM 1364 N N . LEU B 1 78 ? 3.775 5.172 -2.736 1 96.31 78 LEU B N 1
ATOM 1365 C CA . LEU B 1 78 ? 4.094 6.379 -1.979 1 96.31 78 LEU B CA 1
ATOM 1366 C C . LEU B 1 78 ? 3.639 7.625 -2.727 1 96.31 78 LEU B C 1
ATOM 1368 O O . LEU B 1 78 ? 3.342 8.648 -2.109 1 96.31 78 LEU B O 1
ATOM 1372 N N . ASN B 1 79 ? 3.508 7.5 -4.047 1 94.62 79 ASN B N 1
ATOM 1373 C CA . ASN B 1 79 ? 3.016 8.617 -4.84 1 94.62 79 ASN B CA 1
ATOM 1374 C C . ASN B 1 79 ? 1.533 8.875 -4.59 1 94.62 79 ASN B C 1
ATOM 1376 O O . ASN B 1 79 ? 1.01 9.93 -4.961 1 94.62 79 ASN B O 1
ATOM 1380 N N . GLN B 1 80 ? 0.893 7.973 -3.955 1 93.69 80 GLN B N 1
ATOM 1381 C CA . GLN B 1 80 ? -0.526 8.133 -3.654 1 93.69 80 GLN B CA 1
ATOM 1382 C C . GLN B 1 80 ? -0.728 8.828 -2.311 1 93.69 80 GLN B C 1
ATOM 1384 O O . GLN B 1 80 ? -1.855 9.164 -1.941 1 93.69 80 GLN B O 1
ATOM 1389 N N . MET B 1 81 ? 0.308 9.109 -1.627 1 93.44 81 MET B N 1
ATOM 1390 C CA . MET B 1 81 ? 0.216 9.703 -0.299 1 93.44 81 MET B CA 1
ATOM 1391 C C . MET B 1 81 ? 0.098 11.227 -0.395 1 93.44 81 MET B C 1
ATOM 1393 O O . MET B 1 81 ? 0.728 11.844 -1.252 1 93.44 81 MET B O 1
ATOM 1397 N N . HIS B 1 82 ? -0.637 11.836 0.447 1 86.62 82 HIS B N 1
ATOM 1398 C CA . HIS B 1 82 ? -0.913 13.266 0.381 1 86.62 82 HIS B CA 1
ATOM 1399 C C . HIS B 1 82 ? 0.325 14.086 0.734 1 86.62 82 HIS B C 1
ATOM 1401 O O . HIS B 1 82 ? 0.593 15.109 0.111 1 86.62 82 HIS B O 1
ATOM 1407 N N . ASP B 1 83 ? 1.145 13.656 1.604 1 85.81 83 ASP B N 1
ATOM 1408 C CA . ASP B 1 83 ? 2.221 14.508 2.109 1 85.81 83 ASP B CA 1
ATOM 1409 C C . ASP B 1 83 ? 3.584 13.867 1.862 1 85.81 83 ASP B C 1
ATOM 1411 O O . ASP B 1 83 ? 4.488 13.984 2.691 1 85.81 83 ASP B O 1
ATOM 1415 N N . VAL B 1 84 ? 3.662 13.219 0.739 1 93.94 84 VAL B N 1
ATOM 1416 C CA . VAL B 1 84 ? 4.934 12.57 0.415 1 93.94 84 VAL B CA 1
ATOM 1417 C C . VAL B 1 84 ? 5.375 12.977 -0.989 1 93.94 84 VAL B C 1
ATOM 1419 O O . VAL B 1 84 ? 4.586 12.922 -1.936 1 93.94 84 VAL B O 1
ATOM 1422 N N . SER B 1 85 ? 6.594 13.508 -1.059 1 94.38 85 SER B N 1
ATOM 1423 C CA . SER B 1 85 ? 7.238 13.75 -2.344 1 94.38 85 SER B CA 1
ATOM 1424 C C . SER B 1 85 ? 8.461 12.859 -2.525 1 94.38 85 SER B C 1
ATOM 1426 O O . SER B 1 85 ? 9.289 12.734 -1.614 1 94.38 85 SER B O 1
ATOM 1428 N N . ILE B 1 86 ? 8.531 12.219 -3.709 1 94.44 86 ILE B N 1
ATOM 1429 C CA . ILE B 1 86 ? 9.641 11.312 -3.996 1 94.44 86 ILE B CA 1
ATOM 1430 C C . ILE B 1 86 ? 10.656 12.016 -4.902 1 94.44 86 ILE B C 1
ATOM 1432 O O . ILE B 1 86 ? 10.289 12.578 -5.938 1 94.44 86 ILE B O 1
ATOM 1436 N N . VAL B 1 87 ? 11.906 11.953 -4.434 1 92.06 87 VAL B N 1
ATOM 1437 C CA . VAL B 1 87 ? 13 12.461 -5.246 1 92.06 87 VAL B CA 1
ATOM 1438 C C . VAL B 1 87 ? 13.914 11.312 -5.672 1 92.06 87 VAL B C 1
ATOM 1440 O O . VAL B 1 87 ? 14.383 10.539 -4.832 1 92.06 87 VAL B O 1
ATOM 1443 N N . ASN B 1 88 ? 14.031 11.125 -6.949 1 84.44 88 ASN B N 1
ATOM 1444 C CA . ASN B 1 88 ? 14.945 10.109 -7.477 1 84.44 88 ASN B CA 1
ATOM 1445 C C . ASN B 1 88 ? 16.391 10.57 -7.41 1 84.44 88 ASN B C 1
ATOM 1447 O O . ASN B 1 88 ? 16.75 11.602 -7.992 1 84.44 88 ASN B O 1
ATOM 1451 N N . THR B 1 89 ? 17.156 9.875 -6.605 1 79.62 89 THR B N 1
ATOM 1452 C CA . THR B 1 89 ? 18.531 10.312 -6.398 1 79.62 89 THR B CA 1
ATOM 1453 C C . THR B 1 89 ? 19.469 9.617 -7.379 1 79.62 89 THR B C 1
ATOM 1455 O O . THR B 1 89 ? 20.688 9.703 -7.242 1 79.62 89 THR B O 1
ATOM 1458 N N . GLU B 1 90 ? 18.938 8.914 -8.25 1 71.5 90 GLU B N 1
ATOM 1459 C CA . GLU B 1 90 ? 19.812 8.242 -9.219 1 71.5 90 GLU B CA 1
ATOM 1460 C C . GLU B 1 90 ? 20.797 9.219 -9.836 1 71.5 90 GLU B C 1
ATOM 1462 O O . GLU B 1 90 ? 21.969 8.875 -10.055 1 71.5 90 GLU B O 1
ATOM 1467 N N . ALA B 1 91 ? 20.297 10.438 -10.016 1 65.25 91 ALA B N 1
ATOM 1468 C CA . ALA B 1 91 ? 21.172 11.414 -10.664 1 65.25 91 ALA B CA 1
ATOM 1469 C C . ALA B 1 91 ? 22.344 11.789 -9.758 1 65.25 91 ALA B C 1
ATOM 1471 O O . ALA B 1 91 ? 23.406 12.172 -10.242 1 65.25 91 ALA B O 1
ATOM 1472 N N . LEU B 1 92 ? 22.078 11.57 -8.484 1 65.56 92 LEU B N 1
ATOM 1473 C CA . LEU B 1 92 ? 23.109 11.961 -7.535 1 65.56 92 LEU B CA 1
ATOM 1474 C C . LEU B 1 92 ? 24.125 10.836 -7.344 1 65.56 92 LEU B C 1
ATOM 1476 O O . LEU B 1 92 ? 25.234 11.07 -6.887 1 65.56 92 LEU B O 1
ATOM 1480 N N . LEU B 1 93 ? 23.672 9.617 -7.574 1 61.78 93 LEU B N 1
ATOM 1481 C CA . LEU B 1 93 ? 24.516 8.469 -7.266 1 61.78 93 LEU B CA 1
ATOM 1482 C C . LEU B 1 93 ? 25.344 8.062 -8.484 1 61.78 93 LEU B C 1
ATOM 1484 O O . LEU B 1 93 ? 26.219 7.199 -8.391 1 61.78 93 LEU B O 1
ATOM 1488 N N . ARG B 1 94 ? 25.016 8.664 -9.523 1 60.5 94 ARG B N 1
ATOM 1489 C CA . ARG B 1 94 ? 25.859 8.336 -10.664 1 60.5 94 ARG B CA 1
ATOM 1490 C C . ARG B 1 94 ? 27.312 8.742 -10.414 1 60.5 94 ARG B C 1
ATOM 1492 O O . ARG B 1 94 ? 27.578 9.812 -9.859 1 60.5 94 ARG B O 1
ATOM 1499 N N . PRO B 1 95 ? 28.125 7.625 -10.336 1 61 95 PRO B N 1
ATOM 1500 C CA . PRO B 1 95 ? 29.531 8.016 -10.273 1 61 95 PRO B CA 1
ATOM 1501 C C . PRO B 1 95 ? 29.875 9.141 -11.25 1 61 95 PRO B C 1
ATOM 1503 O O . PRO B 1 95 ? 29.359 9.164 -12.367 1 61 95 PRO B O 1
ATOM 1506 N N . GLN B 1 96 ? 30.219 10.336 -10.672 1 46.84 96 GLN B N 1
ATOM 1507 C CA . GLN B 1 96 ? 30.844 11.328 -11.547 1 46.84 96 GLN B CA 1
ATOM 1508 C C . GLN B 1 96 ? 32 10.719 -12.336 1 46.84 96 GLN B C 1
ATOM 1510 O O . GLN B 1 96 ? 32.688 9.836 -11.836 1 46.84 96 GLN B O 1
#

Foldseek 3Di:
DPPPQPDLVNLVVLCCVVQVVLCPPPPPVSRSVVVVVVVLVVLVVVLVVVVVVCVVPPPDDDDDDDPPNSVSSSCVVQVPDPRDDDDDCPVVPPDD/DPPPQPDLPNLVVLCCVVQVVLCPPPPPVSRSVVVVVVVLVVLVVVLVVVVVVCVVPPPDDDDDDDPPNSVSVSCVVQVPDDRDDDDDCPVVPPDD

Organism: Ricinus communis (NCBI:txid3988)

Radius of gyration: 18.63 Å; Cα contacts (8 Å, |Δi|>4): 158; chains: 2; bounding box: 65×53×34 Å

Sequence (192 aa):
MYRAFNARGAGEPVFRSDFGAALEEPSPQRYGRIYVGAWETRNLRMAANIREVMAARPGMRMLVIVGASHKGYLDAYLNQMHDVSIVNTEALLRPQMYRAFNARGAGEPVFRSDFGAALEEPSPQRYGRIYVGAWETRNLRMAANIREVMAARPGMRMLVIVGASHKGYLDAYLNQMHDVSIVNTEALLRPQ

pLDDT: mean 76.29, std 22.47, range [22.94, 98.75]